Protein 8ORL (pdb70)

Structure (mmCIF, N/CA/C/O backbone):
data_8ORL
#
_entry.id   8ORL
#
_cell.length_a   70.348
_cell.length_b   89.862
_cell.length_c   98.309
_cell.angle_alpha   90.000
_cell.angle_beta   90.000
_cell.angle_gamma   90.000
#
_symmetry.space_group_name_H-M   'C 2 2 21'
#
loop_
_entity.id
_entity.type
_entity.pdbx_description
1 polymer Titin
2 non-polymer 'ZINC ION'
3 non-polymer 'CHLORIDE ION'
4 water water
#
loop_
_atom_site.group_PDB
_atom_site.id
_atom_site.type_symbol
_atom_site.label_atom_id
_atom_site.label_alt_id
_atom_site.label_comp_id
_atom_site.label_asym_id
_atom_site.label_entity_id
_atom_site.label_seq_id
_atom_site.pdbx_PDB_ins_code
_atom_site.Cartn_x
_atom_site.Cartn_y
_atom_site.Cartn_z
_atom_site.occupancy
_atom_site.B_iso_or_equiv
_atom_site.auth_seq_id
_atom_site.auth_comp_id
_atom_site.auth_asym_id
_atom_site.auth_atom_id
_atom_site.pdbx_PDB_model_num
ATOM 1 N N . SER A 1 3 ? 84.66146 122.84271 11.21567 1.000 43.35078 3 SER A N 1
ATOM 2 C CA . SER A 1 3 ? 83.76325 121.72297 10.95453 1.000 42.90599 3 SER A CA 1
ATOM 3 C C . SER A 1 3 ? 82.60550 122.11774 10.04125 1.000 39.33973 3 SER A C 1
ATOM 4 O O . SER A 1 3 ? 81.77144 122.95535 10.39894 1.000 41.80579 3 SER A O 1
ATOM 11 N N . GLY A 1 4 ? 82.54917 121.47726 8.87420 1.000 31.63897 4 GLY A N 1
ATOM 12 C CA . GLY A 1 4 ? 81.60692 121.82553 7.83983 1.000 26.21189 4 GLY A CA 1
ATOM 13 C C . GLY A 1 4 ? 80.99395 120.58666 7.22490 1.000 20.65342 4 GLY A C 1
ATOM 14 O O . GLY A 1 4 ? 80.97764 119.51349 7.83445 1.000 18.80320 4 GLY A O 1
ATOM 18 N N . PRO A 1 5 ? 80.47995 120.70000 6.00410 1.000 19.03224 5 PRO A N 1
ATOM 19 C CA . PRO A 1 5 ? 79.79957 119.56058 5.39157 1.000 17.62934 5 PRO A CA 1
ATOM 20 C C . PRO A 1 5 ? 80.78698 118.48217 4.98799 1.000 15.31330 5 PRO A C 1
ATOM 21 O O . PRO A 1 5 ? 82.00534 118.71777 4.94771 1.000 16.72125 5 PRO A O 1
ATOM 32 N N . PRO A 1 6 ? 80.29300 117.28932 4.65953 1.000 13.76047 6 PRO A N 1
ATOM 33 C CA . PRO A 1 6 ? 81.18872 116.19704 4.26251 1.000 13.27090 6 PRO A CA 1
ATOM 34 C C . PRO A 1 6 ? 81.81878 116.46148 2.90277 1.000 12.46295 6 PRO A C 1
ATOM 35 O O . PRO A 1 6 ? 81.40474 117.34343 2.14755 1.000 13.29981 6 PRO A O 1
ATOM 46 N N . GLY A 1 7 ? 82.84138 115.65510 2.59422 1.000 12.06023 7 GLY A N 1
ATOM 47 C CA . GLY A 1 7 ? 83.36978 115.57500 1.25571 1.000 11.81547 7 GLY A CA 1
ATOM 48 C C . GLY A 1 7 ? 82.53498 114.67186 0.37624 1.000 12.32870 7 GLY A C 1
ATOM 49 O O . GLY A 1 7 ? 81.48589 114.14363 0.77390 1.000 12.04969 7 GLY A O 1
ATOM 53 N N . PRO A 1 8 ? 82.99099 114.49204 -0.85761 1.000 14.08681 8 PRO A N 1
ATOM 54 C CA . PRO A 1 8 ? 82.24988 113.65003 -1.80618 1.000 15.41585 8 PRO A CA 1
ATOM 55 C C . PRO A 1 8 ? 82.34586 112.18365 -1.43644 1.000 14.57907 8 PRO A C 1
ATOM 56 O O . PRO A 1 8 ? 83.42019 111.69840 -1.04370 1.000 16.43695 8 PRO A O 1
ATOM 67 N N . PRO A 1 9 ? 81.25150 111.43808 -1.56869 1.000 15.14737 9 PRO A N 1
ATOM 68 C CA . PRO A 1 9 ? 81.35507 109.98010 -1.58847 1.000 15.03686 9 PRO A CA 1
ATOM 69 C C . PRO A 1 9 ? 82.06037 109.52382 -2.85335 1.000 13.50515 9 PRO A C 1
ATOM 70 O O . PRO A 1 9 ? 82.21214 110.26176 -3.83303 1.000 13.23931 9 PRO A O 1
ATOM 81 N N . GLU A 1 10 ? 82.46291 108.26129 -2.82365 1.000 13.09455 10 GLU A N 1
ATOM 82 C CA . GLU A 1 10 ? 83.12038 107.60932 -3.94219 1.000 12.60240 10 GLU A CA 1
ATOM 83 C C . GLU A 1 10 ? 82.10747 107.23339 -5.02606 1.000 11.67343 10 GLU A C 1
ATOM 84 O O . GLU A 1 10 ? 80.91095 107.49328 -4.91472 1.000 13.57084 10 GLU A O 1
ATOM 96 N N . LYS A 1 11 ? 82.60856 106.64405 -6.10565 1.000 11.66542 11 LYS A N 1
ATOM 97 C CA . LYS A 1 11 ? 81.76764 106.29024 -7.24857 1.000 11.22328 11 LYS A CA 1
ATOM 98 C C . LYS A 1 11 ? 80.79490 105.17839 -6.87104 1.000 10.56011 11 LYS A C 1
ATOM 99 O O . LYS A 1 11 ? 81.22657 104.12958 -6.38244 1.000 11.72590 11 LYS A O 1
ATOM 118 N N . PRO A 1 12 ? 79.49352 105.35391 -7.09070 1.000 10.46804 12 PRO A N 1
ATOM 119 C CA . PRO A 1 12 ? 78.54378 104.31012 -6.69146 1.000 12.17333 12 PRO A CA 1
ATOM 120 C C . PRO A 1 12 ? 78.59241 103.11890 -7.62996 1.000 11.86547 12 PRO A C 1
ATOM 121 O O . PRO A 1 12 ? 79.00986 103.21520 -8.78641 1.000 13.07870 12 PRO A O 1
ATOM 132 N N . GLU A 1 13 ? 78.11700 101.98680 -7.11197 1.000 10.89701 13 GLU A N 1
ATOM 133 C CA A GLU A 1 13 ? 77.89603 100.77806 -7.89051 0.740 11.17331 13 GLU A CA 1
ATOM 134 C CA B GLU A 1 13 ? 77.89942 100.78548 -7.90517 0.260 12.09444 13 GLU A CA 1
ATOM 135 C C . GLU A 1 13 ? 76.40466 100.57758 -8.10819 1.000 11.29969 13 GLU A C 1
ATOM 136 O O . GLU A 1 13 ? 75.59935 100.84600 -7.21213 1.000 13.19184 13 GLU A O 1
ATOM 159 N N . VAL A 1 14 ? 76.03758 100.09414 -9.29089 1.000 10.86271 14 VAL A N 1
ATOM 160 C CA . VAL A 1 14 ? 74.64714 99.83478 -9.63631 1.000 10.86278 14 VAL A CA 1
ATOM 161 C C . VAL A 1 14 ? 74.48885 98.34707 -9.89379 1.000 11.21275 14 VAL A C 1
ATOM 162 O O . VAL A 1 14 ? 75.32372 97.73425 -10.56964 1.000 14.11033 14 VAL A O 1
ATOM 175 N N . SER A 1 15 ? 73.42698 97.76806 -9.34018 1.000 9.42842 15 SER A N 1
ATOM 176 C CA . SER A 1 15 ? 73.23408 96.32994 -9.42373 1.000 10.84954 15 SER A CA 1
ATOM 177 C C . SER A 1 15 ? 71.74943 95.99717 -9.44608 1.000 11.01537 15 SER A C 1
ATOM 178 O O . SER A 1 15 ? 70.88804 96.85345 -9.25902 1.000 11.07059 15 SER A O 1
ATOM 186 N N . ASN A 1 16 ? 71.46296 94.72247 -9.69377 1.000 11.04163 16 ASN A N 1
ATOM 187 C CA . ASN A 1 16 ? 70.09867 94.19730 -9.63366 1.000 11.03380 16 ASN A CA 1
ATOM 188 C C . ASN A 1 16 ? 69.13930 94.97079 -10.53902 1.000 11.72861 16 ASN A C 1
ATOM 189 O O . ASN A 1 16 ? 67.99727 95.25218 -10.16868 1.000 13.41819 16 ASN A O 1
ATOM 200 N N . VAL A 1 17 ? 69.58109 95.26200 -11.75822 1.000 11.25233 17 VAL A N 1
ATOM 201 C CA . VAL A 1 17 ? 68.84200 96.15454 -12.64484 1.000 13.64730 17 VAL A CA 1
ATOM 202 C C . VAL A 1 17 ? 67.66139 95.40813 -13.24998 1.000 15.68435 17 VAL A C 1
ATOM 203 O O . VAL A 1 17 ? 67.81658 94.30154 -13.77726 1.000 17.78188 17 VAL A O 1
ATOM 216 N N . THR A 1 18 ? 66.47987 96.02074 -13.18001 1.000 16.20289 18 THR A N 1
ATOM 217 C CA . THR A 1 18 ? 65.28323 95.48857 -13.81832 1.000 18.65572 18 THR A CA 1
ATOM 218 C C . THR A 1 18 ? 64.81089 96.48317 -14.86708 1.000 20.00335 18 THR A C 1
ATOM 219 O O . THR A 1 18 ? 65.56527 97.38242 -15.24995 1.000 21.81656 18 THR A O 1
ATOM 230 N N . LYS A 1 19 ? 63.56263 96.36006 -15.32514 1.000 21.41923 19 LYS A N 1
ATOM 231 C CA . LYS A 1 19 ? 63.07113 97.31998 -16.30611 1.000 22.92732 19 LYS A CA 1
ATOM 232 C C . LYS A 1 19 ? 62.80898 98.69411 -15.69756 1.000 21.93773 19 LYS A C 1
ATOM 233 O O . LYS A 1 19 ? 62.79632 99.68237 -16.43340 1.000 21.94035 19 LYS A O 1
ATOM 252 N N . ASN A 1 20 ? 62.61584 98.78760 -14.37399 1.000 21.49557 20 ASN A N 1
ATOM 253 C CA . ASN A 1 20 ? 62.30811 100.08899 -13.79020 1.000 21.40872 20 ASN A CA 1
ATOM 254 C C . ASN A 1 20 ? 62.90621 100.30123 -12.40489 1.000 19.04529 20 ASN A C 1
ATOM 255 O O . ASN A 1 20 ? 62.53255 101.27968 -11.74127 1.000 19.50845 20 ASN A O 1
ATOM 266 N N . THR A 1 21 ? 63.81779 99.44608 -11.94642 1.000 16.77131 21 THR A N 1
ATOM 267 C CA . THR A 1 21 ? 64.41950 99.59709 -10.63453 1.000 14.77635 21 THR A CA 1
ATOM 268 C C . THR A 1 21 ? 65.88443 99.18814 -10.69577 1.000 11.98669 21 THR A C 1
ATOM 269 O O . THR A 1 21 ? 66.31727 98.45629 -11.58759 1.000 13.22083 21 THR A O 1
ATOM 280 N N . ALA A 1 22 ? 66.64182 99.64865 -9.71035 1.000 12.08916 22 ALA A N 1
ATOM 281 C CA . ALA A 1 22 ? 68.02640 99.23265 -9.58005 1.000 12.31550 22 ALA A CA 1
ATOM 282 C C . ALA A 1 22 ? 68.45076 99.48755 -8.14675 1.000 11.41816 22 ALA A C 1
ATOM 283 O O . ALA A 1 22 ? 67.89618 100.34900 -7.46809 1.000 14.46562 22 ALA A O 1
ATOM 290 N N . THR A 1 23 ? 69.46300 98.74740 -7.70936 1.000 10.32844 23 THR A N 1
ATOM 291 C CA . THR A 1 23 ? 70.12474 99.01748 -6.44458 1.000 9.72835 23 THR A CA 1
ATOM 292 C C . THR A 1 23 ? 71.33697 99.90090 -6.69814 1.000 8.67311 23 THR A C 1
ATOM 293 O O . THR A 1 23 ? 72.13782 99.62203 -7.59831 1.000 10.87312 23 THR A O 1
ATOM 304 N N . VAL A 1 24 ? 71.48793 100.94186 -5.88868 1.000 9.04926 24 VAL A N 1
ATOM 305 C CA . VAL A 1 24 ? 72.64905 101.82255 -5.92927 1.000 7.97829 24 VAL A CA 1
ATOM 306 C C . VAL A 1 24 ? 73.31830 101.71685 -4.56840 1.000 9.20985 24 VAL A C 1
ATOM 307 O O . VAL A 1 24 ? 72.64427 101.80107 -3.53448 1.000 10.00201 24 VAL A O 1
ATOM 320 N N . SER A 1 25 ? 74.63328 101.52482 -4.56916 1.000 8.89144 25 SER A N 1
ATOM 321 C CA A SER A 1 25 ? 75.40539 101.33583 -3.35105 0.362 9.43360 25 SER A CA 1
ATOM 322 C CA B SER A 1 25 ? 75.37721 101.38473 -3.32814 0.638 9.05727 25 SER A CA 1
ATOM 323 C C . SER A 1 25 ? 76.64942 102.21260 -3.39869 1.000 9.05463 25 SER A C 1
ATOM 324 O O . SER A 1 25 ? 77.17337 102.50673 -4.47495 1.000 10.99684 25 SER A O 1
ATOM 339 N N . TRP A 1 26 ? 77.14617 102.58966 -2.22295 1.000 8.59144 26 TRP A N 1
ATOM 340 C CA . TRP A 1 26 ? 78.30121 103.47896 -2.14335 1.000 9.28368 26 TRP A CA 1
ATOM 341 C C . TRP A 1 26 ? 79.00262 103.26886 -0.80313 1.000 11.72862 26 TRP A C 1
ATOM 342 O O . TRP A 1 26 ? 78.54944 102.50286 0.04842 1.000 11.27064 26 TRP A O 1
ATOM 363 N N . LYS A 1 27 ? 80.11619 103.97204 -0.62252 1.000 15.37364 27 LYS A N 1
ATOM 364 C CA . LYS A 1 27 ? 80.87769 103.95680 0.61736 1.000 15.70274 27 LYS A CA 1
ATOM 365 C C . LYS A 1 27 ? 80.72390 105.28339 1.35971 1.000 15.50806 27 LYS A C 1
ATOM 366 O O . LYS A 1 27 ? 80.32370 106.30205 0.79245 1.000 15.82117 27 LYS A O 1
ATOM 385 N N . ARG A 1 28 ? 81.00565 105.24893 2.65692 1.000 16.52380 28 ARG A N 1
ATOM 386 C CA . ARG A 1 28 ? 80.99768 106.47079 3.44460 1.000 15.10268 28 ARG A CA 1
ATOM 387 C C . ARG A 1 28 ? 82.09341 107.39875 2.92765 1.000 13.71057 28 ARG A C 1
ATOM 388 O O . ARG A 1 28 ? 83.20783 106.93753 2.64719 1.000 15.88689 28 ARG A O 1
ATOM 409 N N . PRO A 1 29 ? 81.83589 108.70575 2.81634 1.000 13.87093 29 PRO A N 1
ATOM 410 C CA . PRO A 1 29 ? 82.91091 109.61606 2.41073 1.000 12.72093 29 PRO A CA 1
ATOM 411 C C . PRO A 1 29 ? 84.07741 109.52981 3.37397 1.000 12.38664 29 PRO A C 1
ATOM 412 O O . PRO A 1 29 ? 83.90215 109.40974 4.58836 1.000 12.60500 29 PRO A O 1
ATOM 423 N N . VAL A 1 30 ? 85.27835 109.62821 2.82034 1.000 13.85256 30 VAL A N 1
ATOM 424 C CA . VAL A 1 30 ? 86.47201 109.61877 3.65257 1.000 15.50015 30 VAL A CA 1
ATOM 425 C C . VAL A 1 30 ? 86.48802 110.82453 4.58217 1.000 15.72913 30 VAL A C 1
ATOM 426 O O . VAL A 1 30 ? 86.92560 110.73313 5.73523 1.000 18.58457 30 VAL A O 1
ATOM 439 N N . ASP A 1 31 ? 86.00356 111.96380 4.10178 1.000 14.48162 31 ASP A N 1
ATOM 440 C CA . ASP A 1 31 ? 85.99725 113.21505 4.85109 1.000 14.96324 31 ASP A CA 1
ATOM 441 C C . ASP A 1 31 ? 84.55199 113.48108 5.25604 1.000 14.62360 31 ASP A C 1
ATOM 442 O O . ASP A 1 31 ? 83.69449 113.70769 4.39972 1.000 14.24997 31 ASP A O 1
ATOM 451 N N . ASP A 1 32 ? 84.27238 113.41060 6.55454 1.000 12.97884 32 ASP A N 1
ATOM 452 C CA . ASP A 1 32 ? 82.93767 113.71669 7.05103 1.000 13.57363 32 ASP A CA 1
ATOM 453 C C . ASP A 1 32 ? 82.79225 115.16796 7.48391 1.000 14.90270 32 ASP A C 1
ATOM 454 O O . ASP A 1 32 ? 81.73126 115.55092 7.98445 1.000 15.87641 32 ASP A O 1
ATOM 463 N N . GLY A 1 33 ? 83.82143 115.98448 7.28423 1.000 16.41865 33 GLY A N 1
ATOM 464 C CA . GLY A 1 33 ? 83.73379 117.37137 7.68717 1.000 18.67416 33 GLY A CA 1
ATOM 465 C C . GLY A 1 33 ? 83.80119 117.61252 9.17380 1.000 21.29550 33 GLY A C 1
ATOM 466 O O . GLY A 1 33 ? 83.64092 118.75543 9.60595 1.000 23.40098 33 GLY A O 1
ATOM 470 N N . GLY A 1 34 ? 84.02210 116.57393 9.97461 1.000 21.45872 34 GLY A N 1
ATOM 471 C CA . GLY A 1 34 ? 84.12109 116.72575 11.40741 1.000 22.23516 34 GLY A CA 1
ATOM 472 C C . GLY A 1 34 ? 82.89330 116.33530 12.19744 1.000 24.43533 34 GLY A C 1
ATOM 473 O O . GLY A 1 34 ? 82.90988 116.46498 13.42797 1.000 26.25132 34 GLY A O 1
ATOM 477 N N . SER A 1 35 ? 81.83173 115.86758 11.54550 1.000 23.34318 35 SER A N 1
ATOM 478 C CA A SER A 1 35 ? 80.59047 115.51303 12.22129 0.433 23.44052 35 SER A CA 1
ATOM 479 C CA B SER A 1 35 ? 80.65928 115.43321 12.28343 0.567 23.00098 35 SER A CA 1
ATOM 480 C C . SER A 1 35 ? 79.97526 114.29493 11.54460 1.000 21.95619 35 SER A C 1
ATOM 481 O O . SER A 1 35 ? 80.20616 114.05217 10.35506 1.000 22.36930 35 SER A O 1
ATOM 496 N N . GLU A 1 36 ? 79.15054 113.57100 12.30602 1.000 20.19807 36 GLU A N 1
ATOM 497 C CA . GLU A 1 36 ? 78.53570 112.33968 11.83994 1.000 19.25585 36 GLU A CA 1
ATOM 498 C C . GLU A 1 36 ? 77.71279 112.57069 10.58187 1.000 14.65803 36 GLU A C 1
ATOM 499 O O . GLU A 1 36 ? 77.01057 113.57664 10.45511 1.000 15.35794 36 GLU A O 1
ATOM 511 N N . ILE A 1 37 ? 77.78185 111.61654 9.65837 1.000 12.73933 37 ILE A N 1
ATOM 512 C CA . ILE A 1 37 ? 76.97062 111.67083 8.45115 1.000 12.64455 37 ILE A CA 1
ATOM 513 C C . ILE A 1 37 ? 75.56192 111.26434 8.83690 1.000 12.62089 37 ILE A C 1
ATOM 514 O O . ILE A 1 37 ? 75.36084 110.21873 9.46360 1.000 15.43415 37 ILE A O 1
ATOM 530 N N . THR A 1 38 ? 74.58340 112.08346 8.47082 1.000 11.78919 38 THR A N 1
ATOM 531 C CA . THR A 1 38 ? 73.19741 111.80969 8.80569 1.000 12.71035 38 THR A CA 1
ATOM 532 C C . THR A 1 38 ? 72.37301 111.33240 7.62420 1.000 13.07086 38 THR A C 1
ATOM 533 O O . THR A 1 38 ? 71.30347 110.74824 7.83644 1.000 15.91054 38 THR A O 1
ATOM 544 N N . GLY A 1 39 ? 72.82876 111.55485 6.39815 1.000 10.55488 39 GLY A N 1
ATOM 545 C CA . GLY A 1 39 ? 72.03302 111.11320 5.26768 1.000 10.73107 39 GLY A CA 1
ATOM 546 C C . GLY A 1 39 ? 72.77428 111.25091 3.95997 1.000 9.78891 39 GLY A C 1
ATOM 547 O O . GLY A 1 39 ? 73.82614 111.89008 3.87479 1.000 10.34945 39 GLY A O 1
ATOM 551 N N . TYR A 1 40 ? 72.18490 110.63890 2.93264 1.000 9.34150 40 TYR A N 1
ATOM 552 C CA . TYR A 1 40 ? 72.71623 110.64367 1.57846 1.000 9.48617 40 TYR A CA 1
ATOM 553 C C . TYR A 1 40 ? 71.62242 110.98245 0.58027 1.000 9.29676 40 TYR A C 1
ATOM 554 O O . TYR A 1 40 ? 70.52378 110.41234 0.63573 1.000 9.29406 40 TYR A O 1
ATOM 572 N N . HIS A 1 41 ? 71.92702 111.92654 -0.31410 1.000 9.95466 41 HIS A N 1
ATOM 573 C CA . HIS A 1 41 ? 71.10976 112.20999 -1.48402 1.000 9.71526 41 HIS A CA 1
ATOM 574 C C . HIS A 1 41 ? 71.61019 111.34711 -2.63322 1.000 10.26806 41 HIS A C 1
ATOM 575 O O . HIS A 1 41 ? 72.81882 111.22125 -2.83869 1.000 13.73394 41 HIS A O 1
ATOM 589 N N . VAL A 1 42 ? 70.69515 110.74378 -3.36787 1.000 11.49166 42 VAL A N 1
ATOM 590 C CA . VAL A 1 42 ? 71.03795 109.99880 -4.56868 1.000 11.18905 42 VAL A CA 1
ATOM 591 C C . VAL A 1 42 ? 70.36592 110.70327 -5.73266 1.000 11.16012 42 VAL A C 1
ATOM 592 O O . VAL A 1 42 ? 69.16199 110.97037 -5.68657 1.000 11.88909 42 VAL A O 1
ATOM 605 N N . GLU A 1 43 ? 71.14897 111.03124 -6.75658 1.000 11.00488 43 GLU A N 1
ATOM 606 C CA . GLU A 1 43 ? 70.64169 111.65594 -7.96429 1.000 12.62868 43 GLU A CA 1
ATOM 607 C C . GLU A 1 43 ? 70.89951 110.75802 -9.16445 1.000 10.57335 43 GLU A C 1
ATOM 608 O O . GLU A 1 43 ? 71.76234 109.87184 -9.14026 1.000 11.21006 43 GLU A O 1
ATOM 620 N N . ARG A 1 44 ? 70.12197 110.99470 -10.21634 1.000 11.31275 44 ARG A N 1
ATOM 621 C CA . ARG A 1 44 ? 70.21653 110.24206 -11.45263 1.000 12.72089 44 ARG A CA 1
ATOM 622 C C . ARG A 1 44 ? 70.25709 111.20853 -12.62600 1.000 14.72111 44 ARG A C 1
ATOM 623 O O . ARG A 1 44 ? 69.73359 112.32446 -12.55488 1.000 16.80542 44 ARG A O 1
ATOM 644 N N . ARG A 1 45 ? 70.86853 110.76009 -13.71521 1.000 16.02905 45 ARG A N 1
ATOM 645 C CA . ARG A 1 45 ? 70.91587 111.52757 -14.95099 1.000 15.97130 45 ARG A CA 1
ATOM 646 C C . ARG A 1 45 ? 70.78761 110.53913 -16.09603 1.000 18.52413 45 ARG A C 1
ATOM 647 O O . ARG A 1 45 ? 71.53416 109.56080 -16.15858 1.000 18.91366 45 ARG A O 1
ATOM 668 N N . GLU A 1 46 ? 69.83162 110.77211 -16.98352 1.000 20.54811 46 GLU A N 1
ATOM 669 C CA . GLU A 1 46 ? 69.73826 109.93914 -18.16902 1.000 24.03536 46 GLU A CA 1
ATOM 670 C C . GLU A 1 46 ? 70.94733 110.19948 -19.07504 1.000 25.49347 46 GLU A C 1
ATOM 671 O O . GLU A 1 46 ? 71.41034 111.33761 -19.20565 1.000 26.44613 46 GLU A O 1
ATOM 683 N N . LYS A 1 47 ? 71.44050 109.12846 -19.70629 1.000 28.01742 47 LYS A N 1
ATOM 684 C CA . LYS A 1 47 ? 72.62789 109.18441 -20.55690 1.000 31.52836 47 LYS A CA 1
ATOM 685 C C . LYS A 1 47 ? 72.53320 110.30177 -21.58523 1.000 33.78380 47 LYS A C 1
ATOM 686 O O . LYS A 1 47 ? 71.56499 110.38286 -22.34647 1.000 35.43138 47 LYS A O 1
ATOM 705 N N . LYS A 1 48 ? 73.56919 111.14719 -21.60444 1.000 32.94428 48 LYS A N 1
ATOM 706 C CA . LYS A 1 48 ? 73.76958 112.27512 -22.51373 1.000 31.86523 48 LYS A CA 1
ATOM 707 C C . LYS A 1 48 ? 72.78283 113.41626 -22.30164 1.000 32.35210 48 LYS A C 1
ATOM 708 O O . LYS A 1 48 ? 72.79416 114.38519 -23.07285 1.000 31.68892 48 LYS A O 1
ATOM 721 N N . SER A 1 49 ? 71.94022 113.33524 -21.27676 1.000 32.83370 49 SER A N 1
ATOM 722 C CA . SER A 1 49 ? 71.21399 114.48971 -20.77575 1.000 32.04425 49 SER A CA 1
ATOM 723 C C . SER A 1 49 ? 72.09205 115.26209 -19.79340 1.000 29.78076 49 SER A C 1
ATOM 724 O O . SER A 1 49 ? 73.06003 114.72906 -19.25363 1.000 29.09914 49 SER A O 1
ATOM 732 N N . LEU A 1 50 ? 71.73102 116.51989 -19.53146 1.000 28.71484 50 LEU A N 1
ATOM 733 C CA . LEU A 1 50 ? 72.60290 117.39622 -18.74635 1.000 27.94901 50 LEU A CA 1
ATOM 734 C C . LEU A 1 50 ? 72.22296 117.52941 -17.27612 1.000 28.54638 50 LEU A C 1
ATOM 735 O O . LEU A 1 50 ? 73.11271 117.73245 -16.44147 1.000 31.50717 50 LEU A O 1
ATOM 751 N N . ARG A 1 51 ? 70.94688 117.41785 -16.92233 1.000 26.15415 51 ARG A N 1
ATOM 752 C CA . ARG A 1 51 ? 70.50114 117.74575 -15.57526 1.000 27.96217 51 ARG A CA 1
ATOM 753 C C . ARG A 1 51 ? 70.48847 116.51191 -14.68361 1.000 26.47246 51 ARG A C 1
ATOM 754 O O . ARG A 1 51 ? 69.98108 115.45649 -15.07484 1.000 27.35937 51 ARG A O 1
ATOM 767 N N . TRP A 1 52 ? 71.02512 116.66535 -13.47616 1.000 24.01428 52 TRP A N 1
ATOM 768 C CA . TRP A 1 52 ? 70.90183 115.66626 -12.42344 1.000 21.70087 52 TRP A CA 1
ATOM 769 C C . TRP A 1 52 ? 69.60893 115.91403 -11.66011 1.000 22.22196 52 TRP A C 1
ATOM 770 O O . TRP A 1 52 ? 69.29390 117.06104 -11.32075 1.000 24.55371 52 TRP A O 1
ATOM 791 N N . VAL A 1 53 ? 68.86098 114.84530 -11.39696 1.000 20.24284 53 VAL A N 1
ATOM 792 C CA . VAL A 1 53 ? 67.59556 114.96422 -10.69130 1.000 20.32169 53 VAL A CA 1
ATOM 793 C C . VAL A 1 53 ? 67.54337 113.96921 -9.53788 1.000 17.10301 53 VAL A C 1
ATOM 794 O O . VAL A 1 53 ? 68.20394 112.92977 -9.54613 1.000 16.08180 53 VAL A O 1
ATOM 807 N N . ARG A 1 54 ? 66.71645 114.30077 -8.54934 1.000 17.48980 54 ARG A N 1
ATOM 808 C CA . ARG A 1 54 ? 66.52868 113.44496 -7.39323 1.000 17.55053 54 ARG A CA 1
ATOM 809 C C . ARG A 1 54 ? 66.09763 112.05534 -7.83476 1.000 15.70542 54 ARG A C 1
ATOM 810 O O . ARG A 1 54 ? 65.16474 111.91528 -8.62712 1.000 17.03970 54 ARG A O 1
ATOM 831 N N . ALA A 1 55 ? 66.73753 111.02577 -7.28305 1.000 13.05782 55 ALA A N 1
ATOM 832 C CA . ALA A 1 55 ? 66.39405 109.65547 -7.62316 1.000 13.33142 55 ALA A CA 1
ATOM 833 C C . ALA A 1 55 ? 65.63774 108.94581 -6.51387 1.000 13.50509 55 ALA A C 1
ATOM 834 O O . ALA A 1 55 ? 65.14373 107.83353 -6.73367 1.000 15.41843 55 ALA A O 1
ATOM 841 N N . ILE A 1 56 ? 65.58245 109.54889 -5.32783 1.000 11.27862 56 ILE A N 1
ATOM 842 C CA . ILE A 1 56 ? 64.86736 109.06273 -4.15689 1.000 11.56540 56 ILE A CA 1
ATOM 843 C C . ILE A 1 56 ? 64.12309 110.25385 -3.56831 1.000 12.04447 56 ILE A C 1
ATOM 844 O O . ILE A 1 56 ? 64.52631 111.40517 -3.74539 1.000 13.17608 56 ILE A O 1
ATOM 860 N N . LYS A 1 57 ? 63.01807 109.98166 -2.87390 1.000 12.17601 57 LYS A N 1
ATOM 861 C CA . LYS A 1 57 ? 62.16295 111.07663 -2.42367 1.000 12.44718 57 LYS A CA 1
ATOM 862 C C . LYS A 1 57 ? 62.78929 111.86668 -1.27873 1.000 12.58395 57 LYS A C 1
ATOM 863 O O . LYS A 1 57 ? 62.59677 113.08635 -1.18353 1.000 14.52622 57 LYS A O 1
ATOM 882 N N . THR A 1 58 ? 63.45591 111.18670 -0.35802 1.000 11.16277 58 THR A N 1
ATOM 883 C CA . THR A 1 58 ? 64.12150 111.79426 0.78433 1.000 10.86268 58 THR A CA 1
ATOM 884 C C . THR A 1 58 ? 65.42634 111.05773 1.02350 1.000 9.90212 58 THR A C 1
ATOM 885 O O . THR A 1 58 ? 65.60853 109.93395 0.54195 1.000 10.70738 58 THR A O 1
ATOM 896 N N . PRO A 1 59 ? 66.35074 111.65423 1.76951 1.000 9.84682 59 PRO A N 1
ATOM 897 C CA . PRO A 1 59 ? 67.65847 111.01075 1.94469 1.000 9.88101 59 PRO A CA 1
ATOM 898 C C . PRO A 1 59 ? 67.57707 109.71433 2.74127 1.000 10.43109 59 PRO A C 1
ATOM 899 O O . PRO A 1 59 ? 66.71766 109.52999 3.61089 1.000 11.94697 59 PRO A O 1
ATOM 910 N N . VAL A 1 60 ? 68.50966 108.81151 2.44174 1.000 9.43094 60 VAL A N 1
ATOM 911 C CA . VAL A 1 60 ? 68.65635 107.56546 3.18130 1.000 8.83624 60 VAL A CA 1
ATOM 912 C C . VAL A 1 60 ? 69.86781 107.67178 4.09923 1.000 9.19681 60 VAL A C 1
ATOM 913 O O . VAL A 1 60 ? 70.78220 108.46514 3.87605 1.000 10.59681 60 VAL A O 1
ATOM 926 N N . SER A 1 61 ? 69.87032 106.87053 5.16536 1.000 10.33369 61 SER A N 1
ATOM 927 C CA . SER A 1 61 ? 71.01609 106.81985 6.06629 1.000 11.78913 61 SER A CA 1
ATOM 928 C C . SER A 1 61 ? 71.93007 105.63327 5.80575 1.000 10.76543 61 SER A C 1
ATOM 929 O O . SER A 1 61 ? 73.12666 105.71680 6.08663 1.000 12.47069 61 SER A O 1
ATOM 937 N N . ASP A 1 62 ? 71.39841 104.54532 5.25659 1.000 10.89425 62 ASP A N 1
ATOM 938 C CA . ASP A 1 62 ? 72.19928 103.38968 4.88005 1.000 10.42592 62 ASP A CA 1
ATOM 939 C C . ASP A 1 62 ? 72.98687 103.72019 3.60939 1.000 11.35749 62 ASP A C 1
ATOM 940 O O . ASP A 1 62 ? 72.75059 104.73766 2.94628 1.000 13.13922 62 ASP A O 1
ATOM 949 N N . LEU A 1 63 ? 73.95508 102.85951 3.28973 1.000 10.51797 63 LEU A N 1
ATOM 950 C CA . LEU A 1 63 ? 74.87791 103.07501 2.17703 1.000 10.91279 63 LEU A CA 1
ATOM 951 C C . LEU A 1 63 ? 74.38913 102.39950 0.90723 1.000 10.88379 63 LEU A C 1
ATOM 952 O O . LEU A 1 63 ? 75.19784 102.05083 0.03821 1.000 11.16271 63 LEU A O 1
ATOM 968 N N . ARG A 1 64 ? 73.08831 102.18983 0.79523 1.000 11.52860 64 ARG A N 1
ATOM 969 C CA . ARG A 1 64 ? 72.53119 101.72221 -0.45677 1.000 13.02616 64 ARG A CA 1
ATOM 970 C C . ARG A 1 64 ? 71.03308 101.92231 -0.42686 1.000 12.55775 64 ARG A C 1
ATOM 971 O O . ARG A 1 64 ? 70.43326 102.15902 0.62638 1.000 15.23416 64 ARG A O 1
ATOM 992 N N . CYS A 1 65 ? 70.44088 101.83791 -1.61133 1.000 12.38926 65 CYS A N 1
ATOM 993 C CA . CYS A 1 65 ? 69.00733 102.00210 -1.72134 1.000 13.19983 65 CYS A CA 1
ATOM 994 C C . CYS A 1 65 ? 68.52736 101.35490 -3.00556 1.000 11.36294 65 CYS A C 1
ATOM 995 O O . CYS A 1 65 ? 69.29276 101.15741 -3.95448 1.000 11.97333 65 CYS A O 1
ATOM 1003 N N . LYS A 1 66 ? 67.24241 101.01589 -3.00714 1.000 13.22350 66 LYS A N 1
ATOM 1004 C CA . LYS A 1 66 ? 66.57326 100.54641 -4.20956 1.000 14.89228 66 LYS A CA 1
ATOM 1005 C C . LYS A 1 66 ? 65.89961 101.73893 -4.87094 1.000 16.22908 66 LYS A C 1
ATOM 1006 O O . LYS A 1 66 ? 64.91340 102.27142 -4.34487 1.000 18.82935 66 LYS A O 1
ATOM 1025 N N . VAL A 1 67 ? 66.42712 102.15947 -6.02601 1.000 13.23154 67 VAL A N 1
ATOM 1026 C CA A VAL A 1 67 ? 65.85500 103.26072 -6.78878 0.477 12.95243 67 VAL A CA 1
ATOM 1027 C CA B VAL A 1 67 ? 65.83849 103.26711 -6.76975 0.523 13.76305 67 VAL A CA 1
ATOM 1028 C C . VAL A 1 67 ? 64.71613 102.72239 -7.63757 1.000 13.20259 67 VAL A C 1
ATOM 1029 O O . VAL A 1 67 ? 64.83984 101.65995 -8.25350 1.000 14.67889 67 VAL A O 1
ATOM 1054 N N . THR A 1 68 ? 63.61110 103.45118 -7.67359 1.000 14.53683 68 THR A N 1
ATOM 1055 C CA . THR A 1 68 ? 62.44608 103.05194 -8.43680 1.000 15.94235 68 THR A CA 1
ATOM 1056 C C . THR A 1 68 ? 62.04638 104.20575 -9.34407 1.000 17.65039 68 THR A C 1
ATOM 1057 O O . THR A 1 68 ? 62.64590 105.28643 -9.31986 1.000 18.79518 68 THR A O 1
ATOM 1068 N N . GLY A 1 69 ? 61.00687 103.97590 -10.13676 1.000 19.06368 69 GLY A N 1
ATOM 1069 C CA . GLY A 1 69 ? 60.48811 105.02302 -10.98718 1.000 20.57437 69 GLY A CA 1
ATOM 1070 C C . GLY A 1 69 ? 61.34579 105.32793 -12.18516 1.000 22.01670 69 GLY A C 1
ATOM 1071 O O . GLY A 1 69 ? 61.25151 106.42613 -12.74091 1.000 25.24062 69 GLY A O 1
ATOM 1075 N N . LEU A 1 70 ? 62.18476 104.38304 -12.59855 1.000 21.31658 70 LEU A N 1
ATOM 1076 C CA . LEU A 1 70 ? 63.06224 104.55575 -13.74657 1.000 20.52708 70 LEU A CA 1
ATOM 1077 C C . LEU A 1 70 ? 62.32237 104.09623 -14.99469 1.000 22.47460 70 LEU A C 1
ATOM 1078 O O . LEU A 1 70 ? 61.52387 103.15684 -14.94733 1.000 22.90886 70 LEU A O 1
ATOM 1094 N N . GLN A 1 71 ? 62.57599 104.77251 -16.10847 1.000 23.75110 71 GLN A N 1
ATOM 1095 C CA . GLN A 1 71 ? 61.83520 104.50312 -17.33347 1.000 25.66971 71 GLN A CA 1
ATOM 1096 C C . GLN A 1 71 ? 62.43970 103.31475 -18.06970 1.000 26.04619 71 GLN A C 1
ATOM 1097 O O . GLN A 1 71 ? 63.63424 103.30037 -18.37721 1.000 26.59088 71 GLN A O 1
ATOM 1104 N N . GLU A 1 72 ? 61.61195 102.32019 -18.36607 1.000 28.28055 72 GLU A N 1
ATOM 1105 C CA . GLU A 1 72 ? 62.09881 101.18696 -19.13548 1.000 30.08346 72 GLU A CA 1
ATOM 1106 C C . GLU A 1 72 ? 62.64889 101.65930 -20.47608 1.000 30.04398 72 GLU A C 1
ATOM 1107 O O . GLU A 1 72 ? 62.04652 102.49426 -21.15897 1.000 31.58619 72 GLU A O 1
ATOM 1119 N N . GLY A 1 73 ? 63.79360 101.10412 -20.86213 1.000 29.70972 73 GLY A N 1
ATOM 1120 C CA . GLY A 1 73 ? 64.43959 101.46874 -22.09953 1.000 30.20181 73 GLY A CA 1
ATOM 1121 C C . GLY A 1 73 ? 65.40086 102.63384 -22.00732 1.000 29.49382 73 GLY A C 1
ATOM 1122 O O . GLY A 1 73 ? 66.15063 102.87143 -22.96346 1.000 30.19920 73 GLY A O 1
ATOM 1126 N N . SER A 1 74 ? 65.40541 103.36737 -20.90050 1.000 26.52782 74 SER A N 1
ATOM 1127 C CA . SER A 1 74 ? 66.31603 104.48722 -20.71780 1.000 26.02501 74 SER A CA 1
ATOM 1128 C C . SER A 1 74 ? 67.62094 104.02177 -20.07532 1.000 23.15368 74 SER A C 1
ATOM 1129 O O . SER A 1 74 ? 67.70416 102.94491 -19.48510 1.000 23.85633 74 SER A O 1
ATOM 1137 N N . THR A 1 75 ? 68.65134 104.84955 -20.21847 1.000 19.93234 75 THR A N 1
ATOM 1138 C CA . THR A 1 75 ? 69.98061 104.59274 -19.68026 1.000 21.06659 75 THR A CA 1
ATOM 1139 C C . THR A 1 75 ? 70.28350 105.67599 -18.66566 1.000 20.46114 75 THR A C 1
ATOM 1140 O O . THR A 1 75 ? 70.07672 106.86277 -18.94235 1.000 20.83229 75 THR A O 1
ATOM 1151 N N . TYR A 1 76 ? 70.74862 105.26601 -17.48579 1.000 17.47144 76 TYR A N 1
ATOM 1152 C CA . TYR A 1 76 ? 70.95922 106.19820 -16.39848 1.000 15.96608 76 TYR A CA 1
ATOM 1153 C C . TYR A 1 76 ? 72.32726 106.01648 -15.75656 1.000 16.41330 76 TYR A C 1
ATOM 1154 O O . TYR A 1 76 ? 72.88663 104.91564 -15.72463 1.000 17.46609 76 TYR A O 1
ATOM 1172 N N . GLU A 1 77 ? 72.81970 107.10585 -15.18158 1.000 14.34739 77 GLU A N 1
ATOM 1173 C CA . GLU A 1 77 ? 73.92941 107.09296 -14.23886 1.000 13.99994 77 GLU A CA 1
ATOM 1174 C C . GLU A 1 77 ? 73.46677 107.74367 -12.94061 1.000 11.56815 77 GLU A C 1
ATOM 1175 O O . GLU A 1 77 ? 72.48491 108.49473 -12.91182 1.000 12.93394 77 GLU A O 1
ATOM 1187 N N . PHE A 1 78 ? 74.17071 107.43637 -11.85337 1.000 10.46269 78 PHE A N 1
ATOM 1188 C CA . PHE A 1 78 ? 73.76592 107.87227 -10.52633 1.000 10.33629 78 PHE A CA 1
ATOM 1189 C C . PHE A 1 78 ? 74.95665 108.45675 -9.78370 1.000 10.07580 78 PHE A C 1
ATOM 1190 O O . PHE A 1 78 ? 76.10319 108.07759 -10.02254 1.000 10.93897 78 PHE A O 1
ATOM 1207 N N . ARG A 1 79 ? 74.67696 109.38150 -8.86613 1.000 9.71782 79 ARG A N 1
ATOM 1208 C CA . ARG A 1 79 ? 75.71679 109.93415 -8.00947 1.000 9.57574 79 ARG A CA 1
ATOM 1209 C C . ARG A 1 79 ? 75.13573 110.20086 -6.62901 1.000 9.34682 79 ARG A C 1
ATOM 1210 O O . ARG A 1 79 ? 73.92378 110.34367 -6.45735 1.000 10.69419 79 ARG A O 1
ATOM 1231 N N . VAL A 1 80 ? 76.01908 110.27794 -5.64293 1.000 9.89409 80 VAL A N 1
ATOM 1232 C CA . VAL A 1 80 ? 75.62991 110.39684 -4.24281 1.000 9.24154 80 VAL A CA 1
ATOM 1233 C C . VAL A 1 80 ? 76.28937 111.62325 -3.62429 1.000 10.11518 80 VAL A C 1
ATOM 1234 O O . VAL A 1 80 ? 77.43952 111.94872 -3.93238 1.000 10.62316 80 VAL A O 1
ATOM 1247 N N . SER A 1 81 ? 75.54863 112.29157 -2.74122 1.000 9.16254 81 SER A N 1
ATOM 1248 C CA . SER A 1 81 ? 76.04641 113.38385 -1.92110 1.000 9.26263 81 SER A CA 1
ATOM 1249 C C . SER A 1 81 ? 75.72409 113.05726 -0.47311 1.000 10.44947 81 SER A C 1
ATOM 1250 O O . SER A 1 81 ? 74.68463 112.45463 -0.18617 1.000 11.21533 81 SER A O 1
ATOM 1258 N N . ALA A 1 82 ? 76.61603 113.43595 0.43140 1.000 9.98360 82 ALA A N 1
ATOM 1259 C CA . ALA A 1 82 ? 76.45442 113.15432 1.84826 1.000 8.42312 82 ALA A CA 1
ATOM 1260 C C . ALA A 1 82 ? 76.13084 114.42941 2.60908 1.000 9.40206 82 ALA A C 1
ATOM 1261 O O . ALA A 1 82 ? 76.57595 115.51896 2.24383 1.000 12.50488 82 ALA A O 1
ATOM 1268 N N . GLU A 1 83 ? 75.35856 114.29870 3.67899 1.000 9.38629 83 GLU A N 1
ATOM 1269 C CA . GLU A 1 83 ? 75.09672 115.45045 4.52402 1.000 11.30229 83 GLU A CA 1
ATOM 1270 C C . GLU A 1 83 ? 75.35600 115.12109 5.98238 1.000 11.11020 83 GLU A C 1
ATOM 1271 O O . GLU A 1 83 ? 75.29696 113.96429 6.40748 1.000 11.48379 83 GLU A O 1
ATOM 1283 N N . ASN A 1 84 ? 75.68787 116.16809 6.72843 1.000 12.66291 84 ASN A N 1
ATOM 1284 C CA . ASN A 1 84 ? 75.80466 116.10029 8.17752 1.000 14.03154 84 ASN A CA 1
ATOM 1285 C C . ASN A 1 84 ? 75.07769 117.30651 8.75726 1.000 15.53689 84 ASN A C 1
ATOM 1286 O O . ASN A 1 84 ? 74.31391 117.97189 8.04932 1.000 14.78688 84 ASN A O 1
ATOM 1297 N N . ARG A 1 85 ? 75.30369 117.59559 10.03803 1.000 16.31335 85 ARG A N 1
ATOM 1298 C CA . ARG A 1 85 ? 74.57798 118.68569 10.68298 1.000 16.99510 85 ARG A CA 1
ATOM 1299 C C . ARG A 1 85 ? 74.84513 120.03153 10.01994 1.000 17.20827 85 ARG A C 1
ATOM 1300 O O . ARG A 1 85 ? 73.98896 120.92355 10.06676 1.000 19.08466 85 ARG A O 1
ATOM 1307 N N . ALA A 1 86 ? 76.01392 120.20203 9.40559 1.000 17.76355 86 ALA A N 1
ATOM 1308 C CA . ALA A 1 86 ? 76.36058 121.45484 8.74988 1.000 18.97423 86 ALA A CA 1
ATOM 1309 C C . ALA A 1 86 ? 75.76503 121.57928 7.35327 1.000 20.02433 86 ALA A C 1
ATOM 1310 O O . ALA A 1 86 ? 75.82063 122.66886 6.76924 1.000 21.30336 86 ALA A O 1
ATOM 1317 N N . GLY A 1 87 ? 75.20231 120.50031 6.80934 1.000 19.82424 87 GLY A N 1
ATOM 1318 C CA . GLY A 1 87 ? 74.61313 120.52808 5.48687 1.000 17.99246 87 GLY A CA 1
ATOM 1319 C C . GLY A 1 87 ? 75.19628 119.53397 4.50091 1.000 14.92644 87 GLY A C 1
ATOM 1320 O O . GLY A 1 87 ? 75.91570 118.60224 4.88018 1.000 13.17091 87 GLY A O 1
ATOM 1324 N N . ILE A 1 88 ? 74.90156 119.74126 3.22268 1.000 15.47900 88 ILE A N 1
ATOM 1325 C CA . ILE A 1 88 ? 75.25015 118.79653 2.16711 1.000 14.91057 88 ILE A CA 1
ATOM 1326 C C . ILE A 1 88 ? 76.62471 119.12044 1.60428 1.000 13.96576 88 ILE A C 1
ATOM 1327 O O . ILE A 1 88 ? 76.99450 120.28946 1.44583 1.000 16.19482 88 ILE A O 1
ATOM 1343 N N . GLY A 1 89 ? 77.37578 118.07276 1.27999 1.000 12.07608 89 GLY A N 1
ATOM 1344 C CA . GLY A 1 89 ? 78.65836 118.20558 0.63822 1.000 12.50236 89 GLY A CA 1
ATOM 1345 C C . GLY A 1 89 ? 78.52340 118.10045 -0.86514 1.000 12.72611 89 GLY A C 1
ATOM 1346 O O . GLY A 1 89 ? 77.41830 117.98195 -1.40297 1.000 13.28928 89 GLY A O 1
ATOM 1350 N N . PRO A 1 90 ? 79.65272 118.17153 -1.57382 1.000 12.87359 90 PRO A N 1
ATOM 1351 C CA . PRO A 1 90 ? 79.60536 118.08464 -3.03249 1.000 13.67892 90 PRO A CA 1
ATOM 1352 C C . PRO A 1 90 ? 79.23926 116.68259 -3.47942 1.000 13.54988 90 PRO A C 1
ATOM 1353 O O . PRO A 1 90 ? 79.50210 115.70047 -2.76503 1.000 12.63663 90 PRO A O 1
ATOM 1364 N N . PRO A 1 91 ? 78.62667 116.54189 -4.64892 1.000 14.70008 91 PRO A N 1
ATOM 1365 C CA . PRO A 1 91 ? 78.32126 115.20041 -5.14142 1.000 15.00531 91 PRO A CA 1
ATOM 1366 C C . PRO A 1 91 ? 79.58546 114.47601 -5.55276 1.000 14.47892 91 PRO A C 1
ATOM 1367 O O . PRO A 1 91 ? 80.56837 115.07826 -5.99156 1.000 15.37110 91 PRO A O 1
ATOM 1378 N N . GLY A 1 92 ? 79.54166 113.15989 -5.42909 1.000 13.28929 92 GLY A N 1
ATOM 1379 C CA . GLY A 1 92 ? 80.60038 112.33635 -5.95583 1.000 12.03918 92 GLY A CA 1
ATOM 1380 C C . GLY A 1 92 ? 80.46320 112.14313 -7.45087 1.000 11.20492 92 GLY A C 1
ATOM 1381 O O . GLY A 1 92 ? 79.55080 112.64997 -8.10363 1.000 11.70751 92 GLY A O 1
ATOM 1385 N N . GLU A 1 93 ? 81.38751 111.36668 -8.00003 1.000 11.89703 93 GLU A N 1
ATOM 1386 C CA . GLU A 1 93 ? 81.34522 111.11776 -9.42995 1.000 12.22340 93 GLU A CA 1
ATOM 1387 C C . GLU A 1 93 ? 80.22668 110.13903 -9.78878 1.000 10.60757 93 GLU A C 1
ATOM 1388 O O . GLU A 1 93 ? 79.70166 109.38425 -8.95881 1.000 11.73643 93 GLU A O 1
ATOM 1400 N N . ALA A 1 94 ? 79.87104 110.17669 -11.06553 1.000 11.94434 94 ALA A N 1
ATOM 1401 C CA . ALA A 1 94 ? 78.82402 109.33302 -11.60058 1.000 11.82340 94 ALA A CA 1
ATOM 1402 C C . ALA A 1 94 ? 79.24679 107.87659 -11.62595 1.000 12.04700 94 ALA A C 1
ATOM 1403 O O . ALA A 1 94 ? 80.40081 107.54122 -11.91400 1.000 12.26547 94 ALA A O 1
ATOM 1410 N N . SER A 1 95 ? 78.27939 107.01511 -11.35378 1.000 10.70219 95 SER A N 1
ATOM 1411 C CA . SER A 1 95 ? 78.42154 105.60532 -11.61430 1.000 10.83388 95 SER A CA 1
ATOM 1412 C C . SER A 1 95 ? 78.57536 105.34541 -13.10759 1.000 12.45766 95 SER A C 1
ATOM 1413 O O . SER A 1 95 ? 78.34000 106.20918 -13.95730 1.000 13.73929 95 SER A O 1
ATOM 1421 N N . ASP A 1 96 ? 78.95233 104.11377 -13.41812 1.000 13.53144 96 ASP A N 1
ATOM 1422 C CA . ASP A 1 96 ? 78.78136 103.62860 -14.77148 1.000 15.02648 96 ASP A CA 1
ATOM 1423 C C . ASP A 1 96 ? 77.29913 103.66947 -15.12345 1.000 16.35023 96 ASP A C 1
ATOM 1424 O O . ASP A 1 96 ? 76.42395 103.61026 -14.25171 1.000 16.53704 96 ASP A O 1
ATOM 1433 N N . SER A 1 97 ? 77.01478 103.77730 -16.41108 1.000 18.33994 97 SER A N 1
ATOM 1434 C CA . SER A 1 97 ? 75.63580 103.84254 -16.85973 1.000 20.74554 97 SER A CA 1
ATOM 1435 C C . SER A 1 97 ? 75.05558 102.43953 -16.97097 1.000 21.74035 97 SER A C 1
ATOM 1436 O O . SER A 1 97 ? 75.76933 101.47265 -17.25559 1.000 23.06934 97 SER A O 1
ATOM 1444 N N . VAL A 1 98 ? 73.74691 102.33296 -16.73947 1.000 21.50877 98 VAL A N 1
ATOM 1445 C CA . VAL A 1 98 ? 73.02586 101.07619 -16.91107 1.000 22.77199 98 VAL A CA 1
ATOM 1446 C C . VAL A 1 98 ? 71.79472 101.30759 -17.77931 1.000 22.16151 98 VAL A C 1
ATOM 1447 O O . VAL A 1 98 ? 71.14422 102.35582 -17.69404 1.000 20.79813 98 VAL A O 1
ATOM 1460 N N . LEU A 1 99 ? 71.48080 100.32317 -18.61575 1.000 24.65111 99 LEU A N 1
ATOM 1461 C CA . LEU A 1 99 ? 70.26573 100.32643 -19.41544 1.000 25.28548 99 LEU A CA 1
ATOM 1462 C C . LEU A 1 99 ? 69.17181 99.59657 -18.64831 1.000 23.83273 99 LEU A C 1
ATOM 1463 O O . LEU A 1 99 ? 69.38342 98.47583 -18.17606 1.000 24.50114 99 LEU A O 1
ATOM 1479 N N . MET A 1 100 ? 68.00571 100.22662 -18.53337 1.000 23.24845 100 MET A N 1
ATOM 1480 C CA . MET A 1 100 ? 66.86269 99.62532 -17.85245 1.000 24.49596 100 MET A CA 1
ATOM 1481 C C . MET A 1 100 ? 66.16440 98.63198 -18.76598 1.000 28.06741 100 MET A C 1
ATOM 1482 O O . MET A 1 100 ? 65.54090 99.01029 -19.76215 1.000 31.17028 100 MET A O 1
ATOM 1496 N N . LYS A 1 101 ? 66.23865 97.35953 -18.40385 1.000 28.88337 101 LYS A N 1
ATOM 1497 C CA . LYS A 1 101 ? 65.57964 9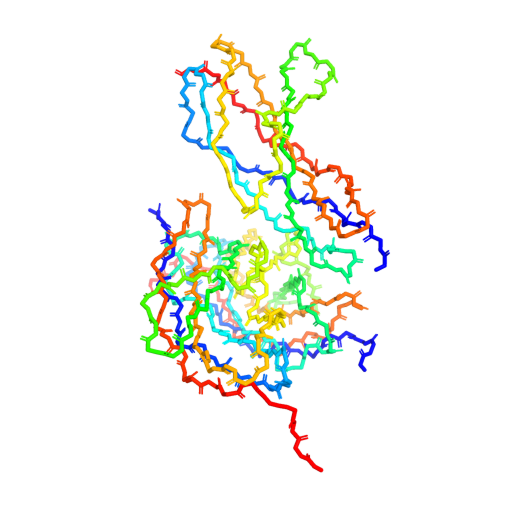6.30917 -19.15787 1.000 31.96534 101 LYS A CA 1
ATOM 1498 C C . LYS A 1 101 ? 65.41355 95.12980 -18.21709 1.000 36.34993 101 LYS A C 1
ATOM 1499 O O . LYS A 1 101 ? 66.27610 94.88451 -17.36956 1.000 34.94460 101 LYS A O 1
ATOM 1509 N N . ASP A 1 102 ? 64.28729 94.43485 -18.33761 1.000 41.47948 102 ASP A N 1
ATOM 1510 C CA . ASP A 1 102 ? 64.11108 93.20302 -17.58415 1.000 45.47733 102 ASP A CA 1
ATOM 1511 C C . ASP A 1 102 ? 65.12919 92.19213 -18.09898 1.000 51.12014 102 ASP A C 1
ATOM 1512 O O . ASP A 1 102 ? 65.31190 92.03850 -19.31166 1.000 50.54115 102 ASP A O 1
ATOM 1521 N N . ALA A 1 103 ? 65.82614 91.53916 -17.17677 1.000 56.98924 103 ALA A N 1
ATOM 1522 C CA . ALA A 1 103 ? 66.82098 90.55308 -17.56226 1.000 61.98983 103 ALA A CA 1
ATOM 1523 C C . ALA A 1 103 ? 66.14892 89.39513 -18.28921 1.000 65.64027 103 ALA A C 1
ATOM 1524 O O . ALA A 1 103 ? 64.99120 89.05516 -18.03113 1.000 65.93770 103 ALA A O 1
ATOM 1531 N N . ALA A 1 104 ? 66.88141 88.80185 -19.22420 1.000 67.76685 104 ALA A N 1
ATOM 1532 C CA . ALA A 1 104 ? 66.38780 87.64448 -19.95927 1.000 69.00119 104 ALA A CA 1
ATOM 1533 C C . ALA A 1 104 ? 66.46038 86.41062 -19.06307 1.000 68.23529 104 ALA A C 1
ATOM 1534 O O . ALA A 1 104 ? 66.91910 86.48858 -17.92264 1.000 69.27754 104 ALA A O 1
ATOM 1541 N N . TYR A 1 105 ? 66.00124 85.27610 -19.58110 1.000 64.92172 105 TYR A N 1
ATOM 1542 C CA . TYR A 1 105 ? 66.05835 84.01730 -18.84569 1.000 59.79479 105 TYR A CA 1
ATOM 1559 N N . SER B 1 2 ? 66.14418 85.58182 4.58108 1.000 51.85181 2 SER B N 1
ATOM 1560 C CA . SER B 1 2 ? 65.78674 86.85418 3.98302 1.000 51.69388 2 SER B CA 1
ATOM 1561 C C . SER B 1 2 ? 64.81243 87.66407 4.81727 1.000 50.94116 2 SER B C 1
ATOM 1562 O O . SER B 1 2 ? 64.42066 88.76673 4.44096 1.000 52.29656 2 SER B O 1
ATOM 1564 N N . SER B 1 3 ? 64.39834 87.09844 5.95112 1.000 48.06186 3 SER B N 1
ATOM 1565 C CA . SER B 1 3 ? 63.54789 87.79180 6.91271 1.000 44.21931 3 SER B CA 1
ATOM 1566 C C . SER B 1 3 ? 64.27481 87.98303 8.23426 1.000 38.28962 3 SER B C 1
ATOM 1567 O O . SER B 1 3 ? 63.63163 88.11974 9.28460 1.000 38.62653 3 SER B O 1
ATOM 1571 N N . GLY B 1 4 ? 65.60440 88.00400 8.19167 1.000 30.68877 4 GLY B N 1
ATOM 1572 C CA . GLY B 1 4 ? 66.40967 87.90567 9.37529 1.000 23.25107 4 GLY B CA 1
ATOM 1573 C C . GLY B 1 4 ? 67.42152 89.01437 9.55612 1.000 16.75297 4 GLY B C 1
ATOM 1574 O O . GLY B 1 4 ? 67.61682 89.89436 8.71289 1.000 15.81859 4 GLY B O 1
ATOM 1578 N N . PRO B 1 5 ? 68.10399 88.96456 10.68416 1.000 13.89739 5 PRO B N 1
ATOM 1579 C CA . PRO B 1 5 ? 69.05049 90.00568 11.01809 1.000 12.42875 5 PRO B CA 1
ATOM 1580 C C . PRO B 1 5 ? 70.26191 89.95499 10.10899 1.000 11.04966 5 PRO B C 1
ATOM 1581 O O . PRO B 1 5 ? 70.53767 88.93590 9.45719 1.000 12.46020 5 PRO B O 1
ATOM 1592 N N . PRO B 1 6 ? 71.04508 91.02117 10.08917 1.000 9.76263 6 PRO B N 1
ATOM 1593 C CA . PRO B 1 6 ? 72.23282 91.05644 9.23545 1.000 9.46261 6 PRO B CA 1
ATOM 1594 C C . PRO B 1 6 ? 73.35641 90.17668 9.75582 1.000 9.69154 6 PRO B C 1
ATOM 1595 O O . PRO B 1 6 ? 73.31979 89.64346 10.86575 1.000 10.51525 6 PRO B O 1
ATOM 1606 N N . GLY B 1 7 ? 74.38287 90.04931 8.89971 1.000 9.91521 7 GLY B N 1
ATOM 1607 C CA . GLY B 1 7 ? 75.65345 89.47927 9.28218 1.000 10.37841 7 GLY B CA 1
ATOM 1608 C C . GLY B 1 7 ? 76.50596 90.46990 10.04456 1.000 10.19429 7 GLY B C 1
ATOM 1609 O O . GLY B 1 7 ? 76.11702 91.61362 10.29992 1.000 10.24421 7 GLY B O 1
ATOM 1613 N N . PRO B 1 8 ? 77.70462 90.02825 10.41783 1.000 12.09700 8 PRO B N 1
ATOM 1614 C CA . PRO B 1 8 ? 78.61515 90.88600 11.19261 1.000 12.46027 8 PRO B CA 1
ATOM 1615 C C . PRO B 1 8 ? 79.31099 91.89720 10.30046 1.000 11.41282 8 PRO B C 1
ATOM 1616 O O . PRO B 1 8 ? 79.64745 91.58938 9.14838 1.000 12.43653 8 PRO B O 1
ATOM 1627 N N . PRO B 1 9 ? 79.56484 93.10448 10.80137 1.000 11.23125 9 PRO B N 1
ATOM 1628 C CA . PRO B 1 9 ? 80.57537 93.95959 10.17078 1.000 12.47610 9 PRO B CA 1
ATOM 1629 C C . PRO B 1 9 ? 81.96043 93.34819 10.33467 1.000 13.88156 9 PRO B C 1
ATOM 1630 O O . PRO B 1 9 ? 82.18927 92.46758 11.16668 1.000 15.09472 9 PRO B O 1
ATOM 1641 N N . GLU B 1 10 ? 82.89483 93.83998 9.52752 1.000 15.98433 10 GLU B N 1
ATOM 1642 C CA . GLU B 1 10 ? 84.28962 93.46073 9.67986 1.000 16.84505 10 GLU B CA 1
ATOM 1643 C C . GLU B 1 10 ? 84.88794 94.08972 10.94008 1.000 15.91592 10 GLU B C 1
ATOM 1644 O O . GLU B 1 10 ? 84.26863 94.90210 11.63458 1.000 15.72907 10 GLU B O 1
ATOM 1651 N N . LYS B 1 11 ? 86.11534 93.69039 11.22606 1.000 15.29740 11 LYS B N 1
ATOM 1652 C CA . LYS B 1 11 ? 86.81708 94.16057 12.40783 1.000 13.57360 11 LYS B CA 1
ATOM 1653 C C . LYS B 1 11 ? 86.89766 95.68139 12.40970 1.000 12.41560 11 LYS B C 1
ATOM 1654 O O . LYS B 1 11 ? 87.36504 96.27532 11.42928 1.000 13.18663 11 LYS B O 1
ATOM 1673 N N . PRO B 1 12 ? 86.50772 96.33948 13.49434 1.000 12.25247 12 PRO B N 1
ATOM 1674 C CA . PRO B 1 12 ? 86.57970 97.79973 13.52860 1.000 12.59187 12 PRO B CA 1
ATOM 1675 C C . PRO B 1 12 ? 88.00361 98.28746 13.75968 1.000 11.87087 12 PRO B C 1
ATOM 1676 O O . PRO B 1 12 ? 88.87591 97.56842 14.25491 1.000 14.02089 12 PRO B O 1
ATOM 1687 N N . GLU B 1 13 ? 88.21623 99.54807 13.39797 1.000 13.12088 13 GLU B N 1
ATOM 1688 C CA . GLU B 1 13 ? 89.47984 100.23999 13.59598 1.000 14.71059 13 GLU B CA 1
ATOM 1689 C C . GLU B 1 13 ? 89.29095 101.33974 14.63333 1.000 14.55790 13 GLU B C 1
ATOM 1690 O O . GLU B 1 13 ? 88.23716 101.97880 14.69244 1.000 15.73955 13 GLU B O 1
ATOM 1702 N N . VAL B 1 14 ? 90.30364 101.54412 15.46684 1.000 13.43671 14 VAL B N 1
ATOM 1703 C CA . VAL B 1 14 ? 90.25762 102.54185 16.52874 1.000 13.31046 14 VAL B CA 1
ATOM 1704 C C . VAL B 1 14 ? 91.29079 103.61725 16.23350 1.000 14.46314 14 VAL B C 1
ATOM 1705 O O . VAL B 1 14 ? 92.42948 103.31055 15.85962 1.000 16.31589 14 VAL B O 1
ATOM 1718 N N . SER B 1 15 ? 90.89296 104.87805 16.41026 1.000 13.81833 15 SER B N 1
ATOM 1719 C CA . SER B 1 15 ? 91.75659 106.01613 16.12492 1.000 13.61305 15 SER B CA 1
ATOM 1720 C C . SER B 1 15 ? 91.45322 107.13465 17.11319 1.000 12.73144 15 SER B C 1
ATOM 1721 O O . SER B 1 15 ? 90.52224 107.04833 17.91814 1.000 13.04454 15 SER B O 1
ATOM 1729 N N . ASN B 1 16 ? 92.26949 108.18970 17.06499 1.000 14.43942 16 ASN B N 1
ATOM 1730 C CA . ASN B 1 16 ? 92.03779 109.37534 17.89291 1.000 15.57382 16 ASN B CA 1
ATOM 1731 C C . ASN B 1 16 ? 91.95556 109.02548 19.37326 1.000 14.66579 16 ASN B C 1
ATOM 1732 O O . ASN B 1 16 ? 91.07629 109.50327 20.09214 1.000 15.13424 16 ASN B O 1
ATOM 1743 N N . VAL B 1 17 ? 92.86819 108.18089 19.84251 1.000 13.44459 17 VAL B N 1
ATOM 1744 C CA . VAL B 1 17 ? 92.81233 107.74952 21.23373 1.000 12.37357 17 VAL B CA 1
ATOM 1745 C C . VAL B 1 17 ? 93.29255 108.87301 22.13854 1.000 13.68405 17 VAL B C 1
ATOM 1746 O O . VAL B 1 17 ? 94.35487 109.47060 21.91564 1.000 14.80522 17 VAL B O 1
ATOM 1759 N N . THR B 1 18 ? 92.50401 109.16673 23.15970 1.000 12.70247 18 THR B N 1
ATOM 1760 C CA . THR B 1 18 ? 92.85103 110.10215 24.21576 1.000 14.11040 18 THR B CA 1
ATOM 1761 C C . THR B 1 18 ? 92.73457 109.38382 25.55662 1.000 13.08409 18 THR B C 1
ATOM 1762 O O . THR B 1 18 ? 92.44833 108.18778 25.62177 1.000 13.51298 18 THR B O 1
ATOM 1773 N N . LYS B 1 19 ? 92.92913 110.13112 26.64306 1.000 13.41038 19 LYS B N 1
ATOM 1774 C CA . LYS B 1 19 ? 92.91513 109.48752 27.94993 1.000 13.69199 19 LYS B CA 1
ATOM 1775 C C . LYS B 1 19 ? 91.55843 108.85887 28.26075 1.000 11.91816 19 LYS B C 1
ATOM 1776 O O . LYS B 1 19 ? 91.50441 107.85447 28.97832 1.000 12.70763 19 LYS B O 1
ATOM 1795 N N . ASN B 1 20 ? 90.45745 109.39897 27.70514 1.000 11.78649 20 ASN B N 1
ATOM 1796 C CA . ASN B 1 20 ? 89.11920 108.91022 28.03299 1.000 11.89180 20 ASN B CA 1
ATOM 1797 C C . ASN B 1 20 ? 88.24718 108.58723 26.82587 1.000 11.66539 20 ASN B C 1
ATOM 1798 O O . ASN B 1 20 ? 87.09214 108.17496 27.01366 1.000 11.44436 20 ASN B O 1
ATOM 1809 N N . THR B 1 21 ? 88.73120 108.80779 25.60733 1.000 11.22071 21 THR B N 1
ATOM 1810 C CA . THR B 1 21 ? 87.88306 108.67090 24.43715 1.000 12.72081 21 THR B CA 1
ATOM 1811 C C . THR B 1 21 ? 88.62336 108.01867 23.28141 1.000 12.88400 21 THR B C 1
ATOM 1812 O O . THR B 1 21 ? 89.85319 107.95058 23.24154 1.000 12.58661 21 THR B O 1
ATOM 1823 N N . ALA B 1 22 ? 87.83783 107.57576 22.30781 1.000 13.88149 22 ALA B N 1
ATOM 1824 C CA . ALA B 1 22 ? 88.40757 107.08490 21.06765 1.000 15.29218 22 ALA B CA 1
ATOM 1825 C C . ALA B 1 22 ? 87.34961 107.12430 19.97972 1.000 16.25805 22 ALA B C 1
ATOM 1826 O O . ALA B 1 22 ? 86.14891 107.18011 20.25107 1.000 18.95566 22 ALA B O 1
ATOM 1833 N N . THR B 1 23 ? 87.80956 107.07175 18.74089 1.000 14.08945 23 THR B N 1
ATOM 1834 C CA . THR B 1 23 ? 86.92264 106.90582 17.60043 1.000 13.28414 23 THR B CA 1
ATOM 1835 C C . THR B 1 23 ? 86.98591 105.45421 17.14497 1.000 12.13660 23 THR B C 1
ATOM 1836 O O . THR B 1 23 ? 88.07483 104.90716 16.94059 1.000 12.89184 23 THR B O 1
ATOM 1847 N N . VAL B 1 24 ? 85.82268 104.83800 16.98387 1.000 11.71277 24 VAL B N 1
ATOM 1848 C CA . VAL B 1 24 ? 85.69791 103.48368 16.46127 1.000 10.71272 24 VAL B CA 1
ATOM 1849 C C . VAL B 1 24 ? 85.01910 103.58045 15.10462 1.000 10.57852 24 VAL B C 1
ATOM 1850 O O . VAL B 1 24 ? 83.98377 104.24304 14.97443 1.000 11.43641 24 VAL B O 1
ATOM 1863 N N . SER B 1 25 ? 85.59126 102.91577 14.10048 1.000 10.97060 25 SER B N 1
ATOM 1864 C CA A SER B 1 25 ? 85.08203 102.95375 12.73874 0.432 11.04956 25 SER B CA 1
ATOM 1865 C CA B SER B 1 25 ? 85.03978 102.94890 12.75815 0.568 11.47066 25 SER B CA 1
ATOM 1866 C C . SER B 1 25 ? 84.92521 101.53744 12.20778 1.000 10.66797 25 SER B C 1
ATOM 1867 O O . SER B 1 25 ? 85.68653 100.63928 12.57189 1.000 11.46273 25 SER B O 1
ATOM 1882 N N . TRP B 1 26 ? 83.96126 101.35104 11.30949 1.000 9.94943 26 TRP B N 1
ATOM 1883 C CA . TRP B 1 26 ? 83.70486 100.03156 10.74931 1.000 9.39677 26 TRP B CA 1
ATOM 1884 C C . TRP B 1 26 ? 83.11173 100.19742 9.35309 1.000 9.49689 26 TRP B C 1
ATOM 1885 O O . TRP B 1 26 ? 82.97230 101.31393 8.83880 1.000 11.48111 26 TRP B O 1
ATOM 1906 N N . LYS B 1 27 ? 82.78890 99.06500 8.73322 1.000 11.25479 27 LYS B N 1
ATOM 1907 C CA . LYS B 1 27 ? 82.19463 99.00203 7.40796 1.000 11.17337 27 LYS B CA 1
ATOM 1908 C C . LYS B 1 27 ? 80.82303 98.34327 7.48500 1.000 10.79440 27 LYS B C 1
ATOM 1909 O O . LYS B 1 27 ? 80.50345 97.62760 8.43508 1.000 12.39965 27 LYS B O 1
ATOM 1928 N N . ARG B 1 28 ? 80.00959 98.58151 6.46540 1.000 11.66271 28 ARG B N 1
ATOM 1929 C CA . ARG B 1 28 ? 78.69491 97.96245 6.42195 1.000 10.79432 28 ARG B CA 1
ATOM 1930 C C . ARG B 1 28 ? 78.86935 96.45474 6.28780 1.000 10.82851 28 ARG B C 1
ATOM 1931 O O . ARG B 1 28 ? 79.76611 95.99905 5.57379 1.000 12.22067 28 ARG B O 1
ATOM 1952 N N . PRO B 1 29 ? 78.05515 95.65724 6.97505 1.000 9.86004 29 PRO B N 1
ATOM 1953 C CA . PRO B 1 29 ? 78.15587 94.20780 6.79871 1.000 9.53372 29 PRO B CA 1
ATOM 1954 C C . PRO B 1 29 ? 77.93107 93.83896 5.34737 1.000 11.46802 29 PRO B C 1
ATOM 1955 O O . PRO B 1 29 ? 77.10430 94.43809 4.65618 1.000 11.99965 29 PRO B O 1
ATOM 1966 N N . VAL B 1 30 ? 78.68057 92.83440 4.89147 1.000 12.61297 30 VAL B N 1
ATOM 1967 C CA . VAL B 1 30 ? 78.47215 92.31973 3.54376 1.000 15.18423 30 VAL B CA 1
ATOM 1968 C C . VAL B 1 30 ? 77.08360 91.70253 3.42035 1.000 14.33949 30 VAL B C 1
ATOM 1969 O O . VAL B 1 30 ? 76.45659 91.78786 2.36021 1.000 17.00806 30 VAL B O 1
ATOM 1982 N N . ASP B 1 31 ? 76.57191 91.10706 4.49935 1.000 12.30238 31 ASP B N 1
ATOM 1983 C CA . ASP B 1 31 ? 75.25570 90.46825 4.54163 1.000 11.29177 31 ASP B CA 1
ATOM 1984 C C . ASP B 1 31 ? 74.32834 91.37861 5.33147 1.000 11.53381 31 ASP B C 1
ATOM 1985 O O . ASP B 1 31 ? 74.47726 91.50918 6.54702 1.000 10.71535 31 ASP B O 1
ATOM 1994 N N . ASP B 1 32 ? 73.38623 92.02411 4.64878 1.000 11.91279 32 ASP B N 1
ATOM 1995 C CA . ASP B 1 32 ? 72.42306 92.87045 5.33571 1.000 11.22855 32 ASP B CA 1
ATOM 1996 C C . ASP B 1 32 ? 71.13119 92.15031 5.70182 1.000 10.99963 32 ASP B C 1
ATOM 1997 O O . ASP B 1 32 ? 70.20554 92.79047 6.20327 1.000 11.78382 32 ASP B O 1
ATOM 2006 N N . GLY B 1 33 ? 71.05625 90.83842 5.49968 1.000 11.67857 33 GLY B N 1
ATOM 2007 C CA . GLY B 1 33 ? 69.84629 90.12956 5.83238 1.000 12.13398 33 GLY B CA 1
ATOM 2008 C C . GLY B 1 33 ? 68.68583 90.36887 4.89900 1.000 14.30790 33 GLY B C 1
ATOM 2009 O O . GLY B 1 33 ? 67.59748 89.83880 5.14411 1.000 17.39492 33 GLY B O 1
ATOM 2013 N N . GLY B 1 34 ? 68.87422 91.13395 3.83283 1.000 14.84743 34 GLY B N 1
ATOM 2014 C CA . GLY B 1 34 ? 67.79478 91.40890 2.91676 1.000 16.69761 34 GLY B CA 1
ATOM 2015 C C . GLY B 1 34 ? 66.94983 92.60983 3.26329 1.000 18.40569 34 GLY B C 1
ATOM 2016 O O . GLY B 1 34 ? 65.86515 92.76827 2.69118 1.000 20.17426 34 GLY B O 1
ATOM 2020 N N . SER B 1 35 ? 67.40180 93.45141 4.18695 1.000 17.65303 35 SER B N 1
ATOM 2021 C CA A SER B 1 35 ? 66.69196 94.66345 4.55911 0.366 17.21349 35 SER B CA 1
ATOM 2022 C CA B SER B 1 35 ? 66.69956 94.69052 4.47414 0.634 17.99782 35 SER B CA 1
ATOM 2023 C C . SER B 1 35 ? 67.71645 95.73277 4.90652 1.000 16.74236 35 SER B C 1
ATOM 2024 O O . SER B 1 35 ? 68.86593 95.42446 5.23480 1.000 17.15291 35 SER B O 1
ATOM 2039 N N . GLU B 1 36 ? 67.27512 96.98612 4.86185 1.000 14.84480 36 GLU B N 1
ATOM 2040 C CA . GLU B 1 36 ? 68.14503 98.11838 5.13441 1.000 14.59738 36 GLU B CA 1
ATOM 2041 C C . GLU B 1 36 ? 68.75202 98.03288 6.52378 1.000 12.71825 36 GLU B C 1
ATOM 2042 O O . GLU B 1 36 ? 68.09727 97.62848 7.48869 1.000 13.43401 36 GLU B O 1
ATOM 2054 N N . ILE B 1 37 ? 70.00873 98.44055 6.63053 1.000 11.96809 37 ILE B N 1
ATOM 2055 C CA . ILE B 1 37 ? 70.61806 98.58302 7.94031 1.000 10.93378 37 ILE B CA 1
ATOM 2056 C C . ILE B 1 37 ? 70.07278 99.85709 8.56006 1.000 10.71813 37 ILE B C 1
ATOM 2057 O O . ILE B 1 37 ? 70.08249 100.92048 7.92648 1.000 15.01040 37 ILE B O 1
ATOM 2073 N N . THR B 1 38 ? 69.58332 99.75119 9.78618 1.000 10.72062 38 THR B N 1
ATOM 2074 C CA . THR B 1 38 ? 69.01870 100.88285 10.49023 1.000 12.62879 38 THR B CA 1
ATOM 2075 C C . THR B 1 38 ? 69.91718 101.40788 11.59531 1.000 13.54988 38 THR B C 1
ATOM 2076 O O . THR B 1 38 ? 69.64733 102.49546 12.11431 1.000 15.39471 38 THR B O 1
ATOM 2087 N N . GLY B 1 39 ? 70.95785 100.67969 11.97588 1.000 12.43134 39 GLY B N 1
ATOM 2088 C CA . GLY B 1 39 ? 71.80908 101.12470 13.05884 1.000 12.76019 39 GLY B CA 1
ATOM 2089 C C . GLY B 1 39 ? 72.84704 100.08591 13.41105 1.000 10.45226 39 GLY B C 1
ATOM 2090 O O . GLY B 1 39 ? 72.82904 98.94943 12.92101 1.000 11.55220 39 GLY B O 1
ATOM 2094 N N . TYR B 1 40 ?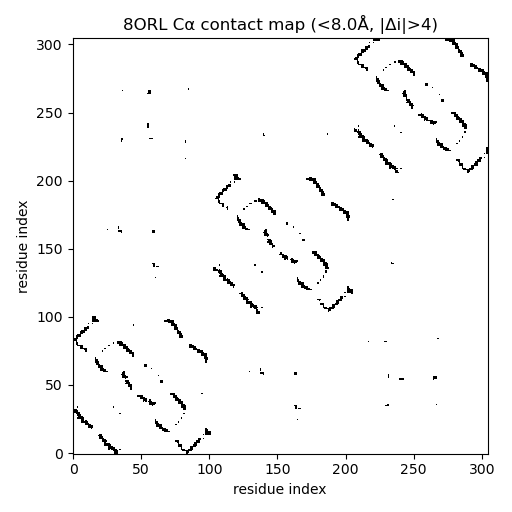 73.74822 100.50607 14.29521 1.000 10.38363 40 TYR B N 1
ATOM 2095 C CA . TYR B 1 40 ? 74.86295 99.70695 14.76834 1.000 8.80462 40 TYR B CA 1
ATOM 2096 C C . TYR B 1 40 ? 74.96006 99.82625 16.27671 1.000 8.99945 40 TYR B C 1
ATOM 2097 O O . TYR B 1 40 ? 74.69308 100.88627 16.85107 1.000 11.26265 40 TYR B O 1
ATOM 2115 N N . HIS B 1 41 ? 75.36941 98.73661 16.91226 1.000 10.45208 41 HIS B N 1
ATOM 2116 C CA . HIS B 1 41 ? 75.54731 98.66554 18.35482 1.000 10.96544 41 HIS B CA 1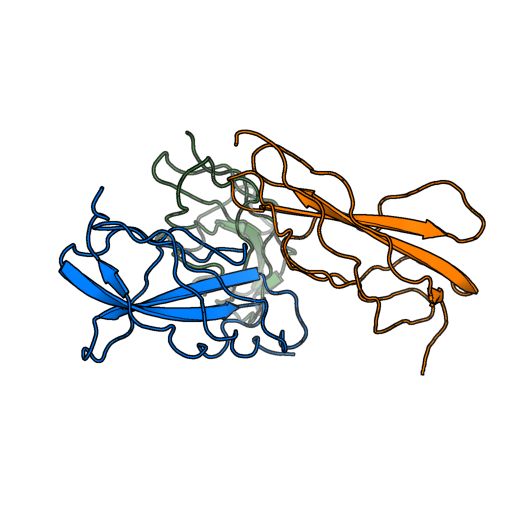
ATOM 2117 C C . HIS B 1 41 ? 77.01707 98.40018 18.62427 1.000 10.76017 41 HIS B C 1
ATOM 2118 O O . HIS B 1 41 ? 77.61400 97.53707 17.97857 1.000 12.82074 41 HIS B O 1
ATOM 2132 N N . VAL B 1 42 ? 77.60422 99.15222 19.55746 1.000 11.46280 42 VAL B N 1
ATOM 2133 C CA . VAL B 1 42 ? 79.02886 99.06607 19.85553 1.000 12.90762 42 VAL B CA 1
ATOM 2134 C C . VAL B 1 42 ? 79.18889 98.63434 21.30502 1.000 12.14714 42 VAL B C 1
ATOM 2135 O O . VAL B 1 42 ? 78.60350 99.24376 22.20979 1.000 13.56559 42 VAL B O 1
ATOM 2148 N N . GLU B 1 43 ? 79.97342 97.58573 21.52127 1.000 12.08125 43 GLU B N 1
ATOM 2149 C CA . GLU B 1 43 ? 80.32263 97.11890 22.85199 1.000 11.48659 43 GLU B CA 1
ATOM 2150 C C . GLU B 1 43 ? 81.82637 97.20188 23.06302 1.000 10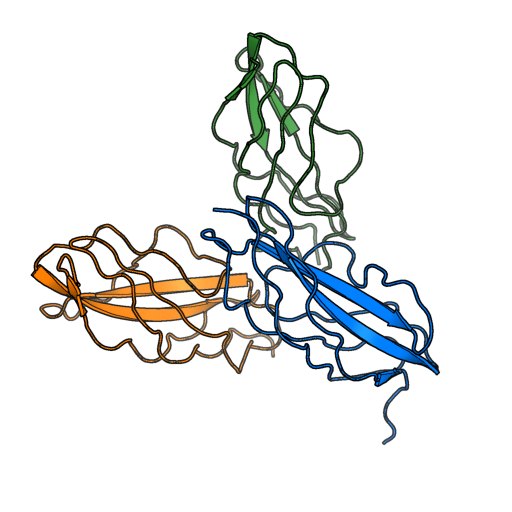.81537 43 GLU B C 1
ATOM 2151 O O . GLU B 1 43 ? 82.61002 97.19849 22.10923 1.000 11.79434 43 GLU B O 1
ATOM 2163 N N . ARG B 1 44 ? 82.22232 97.25236 24.33316 1.000 10.09690 44 ARG B N 1
ATOM 2164 C CA . ARG B 1 44 ? 83.63108 97.26790 24.69146 1.000 11.24432 44 ARG B CA 1
ATOM 2165 C C . ARG B 1 44 ? 83.91164 96.20677 25.74494 1.000 11.98911 44 ARG B C 1
ATOM 2166 O O . ARG B 1 44 ? 83.01853 95.74455 26.45905 1.000 12.91290 44 ARG B O 1
ATOM 2187 N N . ARG B 1 45 ? 85.18226 95.84126 25.85428 1.000 10.68382 45 ARG B N 1
ATOM 2188 C CA . ARG B 1 45 ? 85.61802 94.96765 26.93236 1.000 11.89181 45 ARG B CA 1
ATOM 2189 C C . ARG B 1 45 ? 86.98870 95.43336 27.38998 1.000 12.15760 45 ARG B C 1
ATOM 2190 O O . ARG B 1 45 ? 87.88263 95.64036 26.56425 1.000 12.64184 45 ARG B O 1
ATOM 2211 N N . GLU B 1 46 ? 87.15007 95.60709 28.69783 1.000 12.40758 46 GLU B N 1
ATOM 2212 C CA . GLU B 1 46 ? 88.43794 96.00674 29.25335 1.000 12.04719 46 GLU B CA 1
ATOM 2213 C C . GLU B 1 46 ? 89.33164 94.78278 29.45411 1.000 14.61315 46 GLU B C 1
ATOM 2214 O O . GLU B 1 46 ? 88.85693 93.66685 29.68222 1.000 16.71596 46 GLU B O 1
ATOM 2226 N N . LYS B 1 47 ? 90.64291 95.00550 29.33860 1.000 15.37390 47 LYS B N 1
ATOM 2227 C CA . LYS B 1 47 ? 91.60838 93.90738 29.34520 1.000 19.61376 47 LYS B CA 1
ATOM 2228 C C . LYS B 1 47 ? 91.48521 92.99002 30.55601 1.000 19.53228 47 LYS B C 1
ATOM 2229 O O . LYS B 1 47 ? 91.65734 91.77106 30.43178 1.000 21.90339 47 LYS B O 1
ATOM 2248 N N . LYS B 1 48 ? 91.21628 93.54549 31.73544 1.000 20.01650 48 LYS B N 1
ATOM 2249 C CA . LYS B 1 48 ? 91.13908 92.72535 32.93833 1.000 22.30353 48 LYS B CA 1
ATOM 2250 C C . LYS B 1 48 ? 89.81111 91.99739 33.07999 1.000 22.99311 48 LYS B C 1
ATOM 2251 O O . LYS B 1 48 ? 89.64369 91.22609 34.03504 1.000 25.23802 48 LYS B O 1
ATOM 2270 N N . SER B 1 49 ? 88.87559 92.20958 32.16090 1.000 21.56145 49 SER B N 1
ATOM 2271 C CA . SER B 1 49 ? 87.51561 91.73454 32.32377 1.000 22.66145 49 SER B CA 1
ATOM 2272 C C . SER B 1 49 ? 87.13733 90.72325 31.25430 1.000 21.70619 49 SER B C 1
ATOM 2273 O O . SER B 1 49 ? 87.63171 90.75948 30.12401 1.000 22.07192 49 SER B O 1
ATOM 2281 N N . LEU B 1 50 ? 86.24648 89.81578 31.63355 1.000 22.26672 50 LEU B N 1
ATOM 2282 C CA . LEU B 1 50 ? 85.61206 88.91003 30.69203 1.000 23.61429 50 LEU B CA 1
ATOM 2283 C C . LEU B 1 50 ? 84.27943 89.43854 30.17107 1.000 24.94331 50 LEU B C 1
ATOM 2284 O O . LEU B 1 50 ? 83.69230 88.81212 29.28605 1.000 27.51722 50 LEU B O 1
ATOM 2300 N N . ARG B 1 51 ? 83.80694 90.58649 30.65320 1.000 23.30637 51 ARG B N 1
ATOM 2301 C CA . ARG B 1 51 ? 82.45670 91.05166 30.35519 1.000 22.99832 51 ARG B CA 1
ATOM 2302 C C . ARG B 1 51 ? 82.43487 92.09484 29.24437 1.000 20.21912 51 ARG B C 1
ATOM 2303 O O . ARG B 1 51 ? 83.15042 93.09810 29.30867 1.000 19.87432 51 ARG B O 1
ATOM 2324 N N . TRP B 1 52 ? 81.57684 91.88016 28.25289 1.000 18.69787 52 TRP B N 1
ATOM 2325 C CA . TRP B 1 52 ? 81.28996 92.91339 27.27100 1.000 17.61882 52 TRP B CA 1
ATOM 2326 C C . TRP B 1 52 ? 80.20543 93.84177 27.80010 1.000 18.08988 52 TRP B C 1
ATOM 2327 O O . TRP B 1 52 ? 79.22504 93.39834 28.40622 1.000 20.07688 52 TRP B O 1
ATOM 2348 N N . VAL B 1 53 ? 80.38089 95.13766 27.55991 1.000 16.60830 53 VAL B N 1
ATOM 2349 C CA A VAL B 1 53 ? 79.45950 96.16046 28.03748 0.400 18.19251 53 VAL B CA 1
ATOM 2350 C CA B VAL B 1 53 ? 79.46329 96.16055 28.04210 0.600 18.13988 53 VAL B CA 1
ATOM 2351 C C . VAL B 1 53 ? 79.16294 97.11142 26.88977 1.000 17.33727 53 VAL B C 1
ATOM 2352 O O . VAL B 1 53 ? 80.00665 97.34720 26.02066 1.000 15.84493 53 VAL B O 1
ATOM 2377 N N . ARG B 1 54 ? 77.94203 97.64733 26.87550 1.000 20.13474 54 ARG B N 1
ATOM 2378 C CA . ARG B 1 54 ? 77.58948 98.62232 25.85224 1.000 19.96397 54 ARG B CA 1
ATOM 2379 C C . ARG B 1 54 ? 78.50936 99.82857 25.96744 1.000 18.36097 54 ARG B C 1
ATOM 2380 O O . ARG B 1 54 ? 78.71988 100.35128 27.06432 1.000 19.65582 54 ARG B O 1
ATOM 2393 N N . ALA B 1 55 ? 79.02323 100.29896 24.83333 1.000 15.59234 55 ALA B N 1
ATOM 2394 C CA . ALA B 1 55 ? 80.02351 101.35758 24.82393 1.000 15.65017 55 ALA B CA 1
ATOM 2395 C C . ALA B 1 55 ? 79.44916 102.71712 24.44978 1.000 16.13441 55 ALA B C 1
ATOM 2396 O O . ALA B 1 55 ? 80.14917 103.72783 24.59598 1.000 17.75293 55 ALA B O 1
ATOM 2403 N N . ILE B 1 56 ? 78.19230 102.76172 23.99653 1.000 15.92384 56 ILE B N 1
ATOM 2404 C CA . ILE B 1 56 ? 77.53357 103.98483 23.55732 1.000 16.17935 56 ILE B CA 1
ATOM 2405 C C . ILE B 1 56 ? 76.10823 104.01548 24.09609 1.000 19.35586 56 ILE B C 1
ATOM 2406 O O . ILE B 1 56 ? 75.51978 102.98482 24.42678 1.000 22.34025 56 ILE B O 1
ATOM 2422 N N . LYS B 1 57 ? 75.53945 105.21870 24.13780 1.000 20.31135 57 LYS B N 1
ATOM 2423 C CA . LYS B 1 57 ? 74.25938 105.40371 24.81241 1.000 24.69594 57 LYS B CA 1
ATOM 2424 C C . LYS B 1 57 ? 73.08978 104.86627 23.99728 1.000 25.64078 57 LYS B C 1
ATOM 2425 O O . LYS B 1 57 ? 72.10546 104.37576 24.56437 1.000 27.13826 57 LYS B O 1
ATOM 2432 N N . THR B 1 58 ? 73.16390 104.97687 22.67696 1.000 25.14870 58 THR B N 1
ATOM 2433 C CA A THR B 1 58 ? 72.09171 104.57213 21.77737 0.508 26.11981 58 THR B CA 1
ATOM 2434 C CA B THR B 1 58 ? 72.10446 104.50871 21.80029 0.492 25.94874 58 THR B CA 1
ATOM 2435 C C . THR B 1 58 ? 72.74264 104.14654 20.47048 1.000 24.48543 58 THR B C 1
ATOM 2436 O O . THR B 1 58 ? 73.77839 104.71110 20.10322 1.000 22.60893 58 THR B O 1
ATOM 2457 N N . PRO B 1 59 ? 72.15990 103.19455 19.73536 1.000 24.03013 59 PRO B N 1
ATOM 2458 C CA . PRO B 1 59 ? 72.75342 102.82975 18.43973 1.000 22.71155 59 PRO B CA 1
ATOM 2459 C C . PRO B 1 59 ? 72.90157 104.03594 17.52682 1.000 22.15879 59 PRO B C 1
ATOM 2460 O O . PRO B 1 59 ? 72.18669 105.03450 17.64169 1.000 23.97998 59 PRO B O 1
ATOM 2471 N N . VAL B 1 60 ? 73.85956 103.93641 16.61591 1.000 19.97425 60 VAL B N 1
ATOM 2472 C CA . VAL B 1 60 ? 74.14159 105.00772 15.67801 1.000 15.24762 60 VAL B CA 1
ATOM 2473 C C . VAL B 1 60 ? 73.89347 104.46356 14.28286 1.000 11.89991 60 VAL B C 1
ATOM 2474 O O . VAL B 1 60 ? 73.95177 103.25926 14.04103 1.000 14.71304 60 VAL B O 1
ATOM 2487 N N . SER B 1 61 ? 73.62763 105.36815 13.35315 1.000 12.35236 61 SER B N 1
ATOM 2488 C CA . SER B 1 61 ? 73.41339 104.95775 11.97444 1.000 12.67872 61 SER B CA 1
ATOM 2489 C C . SER B 1 61 ? 74.64929 105.10403 11.09711 1.000 11.78930 61 SER B C 1
ATOM 2490 O O . SER B 1 61 ? 74.74499 104.41064 10.07864 1.000 13.56822 61 SER B O 1
ATOM 2498 N N . ASP B 1 62 ? 75.58868 105.97059 11.46543 1.000 13.16556 62 ASP B N 1
ATOM 2499 C CA . ASP B 1 62 ? 76.83133 106.17482 10.73075 1.000 13.53672 62 ASP B CA 1
ATOM 2500 C C . ASP B 1 62 ? 77.76924 104.99702 11.01359 1.000 13.57097 62 ASP B C 1
ATOM 2501 O O . ASP B 1 62 ? 77.52258 104.16881 11.89670 1.000 14.57624 62 ASP B O 1
ATOM 2510 N N . LEU B 1 63 ? 78.83664 104.90063 10.22071 1.000 13.72616 63 LEU B N 1
ATOM 2511 C CA . LEU B 1 63 ? 79.82805 103.83712 10.34216 1.000 12.94201 63 LEU B CA 1
ATOM 2512 C C . LEU B 1 63 ? 81.00499 104.21788 11.21897 1.000 12.61294 63 LEU B C 1
ATOM 2513 O O . LEU B 1 63 ? 82.10257 103.66150 11.07334 1.000 12.35236 63 LEU B O 1
ATOM 2529 N N . ARG B 1 64 ? 80.81972 105.17313 12.10653 1.000 13.28674 64 ARG B N 1
ATOM 2530 C CA . ARG B 1 64 ? 81.83045 105.41703 13.10933 1.000 15.80548 64 ARG B CA 1
ATOM 2531 C C . ARG B 1 64 ? 81.17845 106.19046 14.23245 1.000 15.51330 64 ARG B C 1
ATOM 2532 O O . ARG B 1 64 ? 80.10768 106.78182 14.06667 1.000 17.72396 64 ARG B O 1
ATOM 2553 N N . CYS B 1 65 ? 81.83997 106.17310 15.37756 1.000 14.36326 65 CYS B N 1
ATOM 2554 C CA . CYS B 1 65 ? 81.31945 106.88104 16.53120 1.000 16.58963 65 CYS B CA 1
ATOM 2555 C C . CYS B 1 65 ? 82.45997 107.19255 17.48137 1.000 15.49230 65 CYS B C 1
ATOM 2556 O O . CYS B 1 65 ? 83.49266 106.52003 17.48758 1.000 15.88694 65 CYS B O 1
ATOM 2564 N N . LYS B 1 66 ? 82.26048 108.23768 18.27621 1.000 16.41340 66 LYS B N 1
ATOM 2565 C CA . LYS B 1 66 ? 83.18749 108.56971 19.34821 1.000 17.72416 66 LYS B CA 1
ATOM 2566 C C . LYS B 1 66 ? 82.71393 107.91405 20.63650 1.000 16.76337 66 LYS B C 1
ATOM 2567 O O . LYS B 1 66 ? 81.60171 108.17564 21.10906 1.000 19.14781 66 LYS B O 1
ATOM 2586 N N . VAL B 1 67 ? 83.54805 107.05596 21.18587 1.000 12.63937 67 VAL B N 1
ATOM 2587 C CA A VAL B 1 67 ? 83.28542 106.39200 22.45398 0.412 12.69452 67 VAL B CA 1
ATOM 2588 C CA B VAL B 1 67 ? 83.27976 106.39790 22.45567 0.588 12.60241 67 VAL B CA 1
ATOM 2589 C C . VAL B 1 67 ? 83.95293 107.20185 23.55501 1.000 12.98916 67 VAL B C 1
ATOM 2590 O O . VAL B 1 67 ? 85.09076 107.66725 23.39840 1.000 13.58405 67 VAL B O 1
ATOM 2615 N N . THR B 1 68 ? 83.24478 107.37950 24.65850 1.000 11.19968 68 THR B N 1
ATOM 2616 C CA . THR B 1 68 ? 83.72843 108.17623 25.77045 1.000 11.09970 68 THR B CA 1
ATOM 2617 C C . THR B 1 68 ? 83.52096 107.39873 27.06234 1.000 11.58647 68 THR B C 1
ATOM 2618 O O . THR B 1 68 ? 83.02878 106.27002 27.06726 1.000 13.29977 68 THR B O 1
ATOM 2629 N N . GLY B 1 69 ? 83.90277 108.01327 28.17360 1.000 11.12327 69 GLY B N 1
ATOM 2630 C CA . GLY B 1 69 ? 83.72220 107.36503 29.45554 1.000 11.09694 69 GLY B CA 1
ATOM 2631 C C . GLY B 1 69 ? 84.67027 106.22693 29.74593 1.000 11.36277 69 GLY B C 1
ATOM 2632 O O . GLY B 1 69 ? 84.34766 105.35873 30.55661 1.000 12.97868 69 GLY B O 1
ATOM 2636 N N . LEU B 1 70 ? 85.84233 106.21656 29.12465 1.000 10.23372 70 LEU B N 1
ATOM 2637 C CA . LEU B 1 70 ? 86.80374 105.13618 29.27672 1.000 10.41270 70 LEU B CA 1
ATOM 2638 C C . LEU B 1 70 ? 87.85200 105.55670 30.29730 1.000 10.95747 70 LEU B C 1
ATOM 2639 O O . LEU B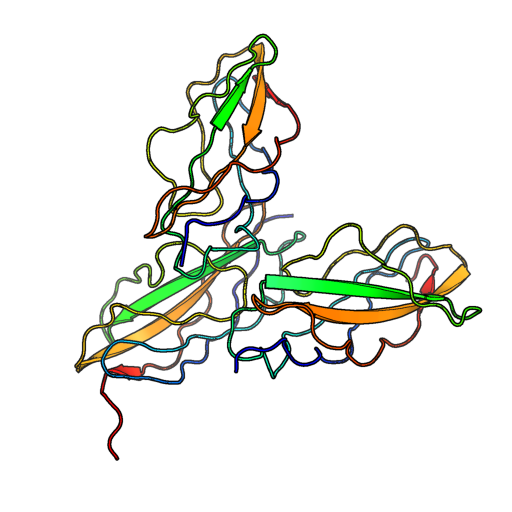 1 70 ? 88.18135 106.73986 30.41106 1.000 12.03644 70 LEU B O 1
ATOM 2655 N N . GLN B 1 71 ? 88.36660 104.58542 31.04826 1.000 10.49956 71 GLN B N 1
ATOM 2656 C CA . GLN B 1 71 ? 89.28926 104.88101 32.13865 1.000 12.07860 71 GLN B CA 1
ATOM 2657 C C . GLN B 1 71 ? 90.70140 105.06545 31.59516 1.000 12.24968 71 GLN B C 1
ATOM 2658 O O . GLN B 1 71 ? 91.22414 104.19118 30.89812 1.000 12.13653 71 GLN B O 1
ATOM 2672 N N . GLU B 1 72 ? 91.33841 106.18267 31.94709 1.000 11.87599 72 GLU B N 1
ATOM 2673 C CA . GLU B 1 72 ? 92.73567 106.37057 31.57984 1.000 11.87605 72 GLU B CA 1
ATOM 2674 C C . GLU B 1 72 ? 93.56177 105.23754 32.17100 1.000 12.38658 72 GLU B C 1
ATOM 2675 O O . GLU B 1 72 ? 93.40656 104.88754 33.34486 1.000 13.00766 72 GLU B O 1
ATOM 2687 N N . GLY B 1 73 ? 94.43427 104.65433 31.34815 1.000 12.33659 73 GLY B N 1
ATOM 2688 C CA . GLY B 1 73 ? 95.30938 103.58932 31.78304 1.000 13.21556 73 GLY B CA 1
ATOM 2689 C C . GLY B 1 73 ? 94.74562 102.19680 31.63808 1.000 13.21566 73 GLY B C 1
ATOM 2690 O O . GLY B 1 73 ? 95.48214 101.22325 31.84143 1.000 14.73414 73 GLY B O 1
ATOM 2694 N N . SER B 1 74 ? 93.45931 102.07068 31.35587 1.000 12.85505 74 SER B N 1
ATOM 2695 C CA . SER B 1 74 ? 92.84575 100.79393 31.04300 1.000 12.79192 74 SER B CA 1
ATOM 2696 C C . SER B 1 74 ? 92.99637 100.52634 29.55115 1.000 12.73134 74 SER B C 1
ATOM 2697 O O . SER B 1 74 ? 93.33393 101.41274 28.76475 1.000 13.06030 74 SER B O 1
ATOM 2705 N N . THR B 1 75 ? 92.77758 99.27526 29.17229 1.000 12.39713 75 THR B N 1
ATOM 2706 C CA . THR B 1 75 ? 92.95536 98.82621 27.79992 1.000 12.92084 75 THR B CA 1
ATOM 2707 C C . THR B 1 75 ? 91.65185 98.20794 27.32653 1.000 11.44449 75 THR B C 1
ATOM 2708 O O . THR B 1 75 ? 91.07286 97.36659 28.02398 1.000 13.90507 75 THR B O 1
ATOM 2719 N N . TYR B 1 76 ? 91.19874 98.60550 26.13935 1.000 11.23378 76 TYR B N 1
ATOM 2720 C CA . TYR B 1 76 ? 89.89039 98.18313 25.66912 1.000 10.98380 76 TYR B CA 1
ATOM 2721 C C . TYR B 1 76 ? 89.93975 97.65861 24.24117 1.000 12.64972 76 TYR B C 1
ATOM 2722 O O . TYR B 1 76 ? 90.70886 98.13568 23.40376 1.000 14.22881 76 TYR B O 1
ATOM 2740 N N . GLU B 1 77 ? 89.05529 96.70374 23.97313 1.000 11.51811 77 GLU B N 1
ATOM 2741 C CA . GLU B 1 77 ? 88.71058 96.24274 22.63660 1.000 11.99446 77 GLU B CA 1
ATOM 2742 C C . GLU B 1 77 ? 87.23475 96.55179 22.40378 1.000 11.42591 77 GLU B C 1
ATOM 2743 O O . GLU B 1 77 ? 86.45544 96.68206 23.35304 1.000 11.78120 77 GLU B O 1
ATOM 2755 N N . PHE B 1 78 ? 86.85213 96.67250 21.12902 1.000 9.85212 78 PHE B N 1
ATOM 2756 C CA . PHE B 1 78 ? 85.49564 97.04526 20.73982 1.000 9.90994 78 PHE B CA 1
ATOM 2757 C C . PHE B 1 78 ? 84.98804 96.09644 19.66244 1.000 9.62843 78 PHE B C 1
ATOM 2758 O O . PHE B 1 78 ? 85.75691 95.61106 18.83276 1.000 11.94957 78 PHE B O 1
ATOM 2775 N N . ARG B 1 79 ? 83.67765 95.86661 19.65479 1.000 9.85734 79 ARG B N 1
ATOM 2776 C CA . ARG B 1 79 ? 83.04023 95.06057 18.62086 1.000 10.70745 79 ARG B CA 1
ATOM 2777 C C . ARG B 1 79 ? 81.72946 95.72760 18.23251 1.000 9.82050 79 ARG B C 1
ATOM 2778 O O . ARG B 1 79 ? 81.13045 96.45339 19.02320 1.000 10.81265 79 ARG B O 1
ATOM 2799 N N . VAL B 1 80 ? 81.29402 95.48972 16.99961 1.000 9.48887 80 VAL B N 1
ATOM 2800 C CA . VAL B 1 80 ? 80.13243 96.16264 16.43361 1.000 9.00989 80 VAL B CA 1
ATOM 2801 C C . VAL B 1 80 ? 79.16491 95.12283 15.88865 1.000 8.89148 80 VAL B C 1
ATOM 2802 O O . VAL B 1 80 ? 79.58010 94.12660 15.28740 1.000 9.19932 80 VAL B O 1
ATOM 2815 N N . SER B 1 81 ? 77.87286 95.36694 16.08542 1.000 9.66255 81 SER B N 1
ATOM 2816 C CA . SER B 1 81 ? 76.80487 94.54703 15.53648 1.000 10.04686 81 SER B CA 1
ATOM 2817 C C . SER B 1 81 ? 75.89809 95.45215 14.71736 1.000 9.90999 81 SER B C 1
ATOM 2818 O O . SER B 1 81 ? 75.69087 96.61613 15.07243 1.000 11.29163 81 SER B O 1
ATOM 2826 N N . ALA B 1 82 ? 75.37319 94.93091 13.61987 1.000 8.66774 82 ALA B N 1
ATOM 2827 C CA . ALA B 1 82 ? 74.46592 95.67630 12.76379 1.000 9.01520 82 ALA B CA 1
ATOM 2828 C C . ALA B 1 82 ? 73.02499 95.27408 13.05091 1.000 10.73897 82 ALA B C 1
ATOM 2829 O O . ALA B 1 82 ? 72.74219 94.14348 13.44497 1.000 12.57070 82 ALA B O 1
ATOM 2836 N N . GLU B 1 83 ? 72.11051 96.20595 12.82139 1.000 9.85475 83 GLU B N 1
ATOM 2837 C CA . GLU B 1 83 ? 70.68699 95.98965 13.02761 1.000 10.44169 83 GLU B CA 1
ATOM 2838 C C . GLU B 1 83 ? 69.95265 96.32553 11.73770 1.000 9.86795 83 GLU B C 1
ATOM 2839 O O . GLU B 1 83 ? 70.26496 97.31565 11.07306 1.000 11.10741 83 GLU B O 1
ATOM 2851 N N . ASN B 1 84 ? 68.97306 95.50687 11.38403 1.000 11.26277 84 ASN B N 1
ATOM 2852 C CA . ASN B 1 84 ? 68.08655 95.84715 10.27959 1.000 13.16555 84 ASN B CA 1
ATOM 2853 C C . ASN B 1 84 ? 66.65947 95.80450 10.80118 1.000 14.62897 84 ASN B C 1
ATOM 2854 O O . ASN B 1 84 ? 66.44847 95.72474 12.01313 1.000 15.32634 84 ASN B O 1
ATOM 2865 N N . ARG B 1 85 ? 65.67179 95.89511 9.91403 1.000 15.84758 85 ARG B N 1
ATOM 2866 C CA . ARG B 1 85 ? 64.29518 95.91586 10.38526 1.000 18.53462 85 ARG B CA 1
ATOM 2867 C C . ARG B 1 85 ? 63.91042 94.61029 11.07155 1.000 18.08741 85 ARG B C 1
ATOM 2868 O O . ARG B 1 85 ? 62.93621 94.58593 11.82861 1.000 22.35336 85 ARG B O 1
ATOM 2889 N N . ALA B 1 86 ? 64.67407 93.53737 10.86470 1.000 17.17399 86 ALA B N 1
ATOM 2890 C CA . ALA B 1 86 ? 64.39278 92.26864 11.52155 1.000 16.80038 86 ALA B CA 1
ATOM 2891 C C . ALA B 1 86 ? 65.15104 92.08215 12.83303 1.000 19.92168 86 ALA B C 1
ATOM 2892 O O . ALA B 1 86 ? 64.89226 91.10517 13.54017 1.000 23.11931 86 ALA B O 1
ATOM 2899 N N . GLY B 1 87 ? 66.06237 92.98041 13.18816 1.000 19.88483 87 GLY B N 1
ATOM 2900 C CA . GLY B 1 87 ? 66.70867 92.91728 14.48125 1.000 19.88471 87 GLY B CA 1
ATOM 2901 C C . GLY B 1 87 ? 68.21422 92.97612 14.36218 1.000 16.92660 87 GLY B C 1
ATOM 2902 O O . GLY B 1 87 ? 68.76860 93.28844 13.30538 1.000 13.56318 87 GLY B O 1
ATOM 2906 N N . ILE B 1 88 ? 68.88759 92.64599 15.47005 1.000 18.13190 88 ILE B N 1
ATOM 2907 C CA . ILE B 1 88 ? 70.33176 92.82670 15.62855 1.000 17.21877 88 ILE B CA 1
ATOM 2908 C C . ILE B 1 88 ? 71.07357 91.53363 15.30639 1.000 16.39500 88 ILE B C 1
ATOM 2909 O O . ILE B 1 88 ? 70.75414 90.46775 15.84634 1.000 19.16357 88 ILE B O 1
ATOM 2925 N N . GLY B 1 89 ? 72.09526 91.63932 14.45374 1.000 13.78424 89 GLY B N 1
ATOM 2926 C CA . GLY B 1 89 ? 72.90868 90.51167 14.06758 1.000 14.52620 89 GLY B CA 1
ATOM 2927 C C . GLY B 1 89 ? 74.05625 90.26289 15.02712 1.000 12.57882 89 GLY B C 1
ATOM 2928 O O . GLY B 1 89 ? 74.20457 90.94642 16.04154 1.000 13.82351 89 GLY B O 1
ATOM 2932 N N . PRO B 1 90 ? 74.88108 89.25556 14.72665 1.000 12.08928 90 PRO B N 1
ATOM 2933 C CA . PRO B 1 90 ? 75.98573 88.91809 15.62287 1.000 13.63933 90 PRO B CA 1
ATOM 2934 C C . PRO B 1 90 ? 77.07612 89.97132 15.55893 1.000 12.55771 90 PRO B C 1
ATOM 2935 O O . PRO B 1 90 ? 77.27164 90.62369 14.52127 1.000 12.72870 90 PRO B O 1
ATOM 2946 N N . PRO B 1 91 ? 77.84296 90.14316 16.63001 1.000 13.15516 91 PRO B N 1
ATOM 2947 C CA . PRO B 1 91 ? 78.98021 91.06230 16.56629 1.000 13.44992 91 PRO B CA 1
ATOM 2948 C C . PRO B 1 91 ? 80.08588 90.55331 15.65567 1.000 14.28680 91 PRO B C 1
ATOM 2949 O O . PRO B 1 91 ? 80.30440 89.35069 15.50284 1.000 15.90533 91 PRO B O 1
ATOM 2960 N N . GLY B 1 92 ? 80.80699 91.49556 15.06288 1.000 13.42092 92 GLY B N 1
ATOM 2961 C CA . GLY B 1 92 ? 81.98440 91.15460 14.30543 1.000 13.06561 92 GLY B CA 1
ATOM 2962 C C . GLY B 1 92 ? 83.17352 90.87230 15.19458 1.000 13.56298 92 GLY B C 1
ATOM 2963 O O . GLY B 1 92 ? 83.11492 90.93702 16.42319 1.000 12.61558 92 GLY B O 1
ATOM 2967 N N . GLU B 1 93 ? 84.28358 90.55222 14.53611 1.000 14.12363 93 GLU B N 1
ATOM 2968 C CA . GLU B 1 93 ? 85.56243 90.42679 15.21915 1.000 15.07641 93 GLU B CA 1
ATOM 2969 C C . GLU B 1 93 ? 85.91312 91.70784 15.97287 1.000 13.42623 93 GLU B C 1
ATOM 2970 O O . GLU B 1 93 ? 85.59096 92.82313 15.55187 1.000 13.84197 93 GLU B O 1
ATOM 2982 N N . ALA B 1 94 ? 86.58166 91.53797 17.10661 1.000 13.23931 94 ALA B N 1
ATOM 2983 C CA . ALA B 1 94 ? 86.93053 92.67808 17.93432 1.000 13.48940 94 ALA B CA 1
ATOM 2984 C C . ALA B 1 94 ? 88.14080 93.43378 17.39820 1.000 12.66818 94 ALA B C 1
ATOM 2985 O O . ALA B 1 94 ? 89.03982 92.87100 16.76567 1.000 13.04715 94 ALA B O 1
ATOM 2992 N N . SER B 1 95 ? 88.15111 94.73121 17.67526 1.000 11.67601 95 SER B N 1
ATOM 2993 C CA . SER B 1 95 ? 89.26248 95.58034 17.30100 1.000 12.48131 95 SER B CA 1
ATOM 2994 C C . SER B 1 95 ? 90.53131 95.16649 18.03523 1.000 13.95513 95 SER B C 1
ATOM 2995 O O . SER B 1 95 ? 90.50229 94.48616 19.06243 1.000 14.19993 95 SER B O 1
ATOM 3003 N N . ASP B 1 96 ? 91.66033 95.59724 17.48915 1.000 14.25527 96 ASP B N 1
ATOM 3004 C CA . ASP B 1 96 ? 92.91104 95.53577 18.22506 1.000 15.91859 96 ASP B CA 1
ATOM 3005 C C . ASP B 1 96 ? 92.77206 96.37429 19.48956 1.000 16.83977 96 ASP B C 1
ATOM 3006 O O . ASP B 1 96 ? 92.17241 97.44993 19.47997 1.000 20.11895 96 ASP B O 1
ATOM 3015 N N . SER B 1 97 ? 93.29949 95.87448 20.59487 1.000 15.71340 97 SER B N 1
ATOM 3016 C CA A SER B 1 97 ? 93.11175 96.55851 21.86426 0.424 16.88975 97 SER B CA 1
ATOM 3017 C CA B SER B 1 97 ? 93.10494 96.56366 21.85997 0.576 15.98176 97 SER B CA 1
ATOM 3018 C C . SER B 1 97 ? 93.92917 97.84432 21.90555 1.000 15.08443 97 SER B C 1
ATOM 3019 O O . SER B 1 97 ? 95.00581 97.94259 21.30867 1.000 18.11607 97 SER B O 1
ATOM 3034 N N . VAL B 1 98 ? 93.40481 98.84020 22.61981 1.000 14.06839 98 VAL B N 1
ATOM 3035 C CA . VAL B 1 98 ? 94.09456 100.11525 22.78072 1.000 14.36849 98 VAL B CA 1
ATOM 3036 C C . VAL B 1 98 ? 94.21649 100.48580 24.24919 1.000 14.56837 98 VAL B C 1
ATOM 3037 O O . VAL B 1 98 ? 93.27301 100.32746 25.03125 1.000 13.79730 98 VAL B O 1
ATOM 3050 N N . LEU B 1 99 ? 95.38308 101.01203 24.60306 1.000 14.98946 99 LEU B N 1
ATOM 3051 C CA . LEU B 1 99 ? 95.61676 101.57798 25.91956 1.000 14.53422 99 LEU B CA 1
ATOM 3052 C C . LEU B 1 99 ? 95.13300 103.02209 25.92218 1.000 14.00781 99 LEU B C 1
ATOM 3053 O O . LEU B 1 99 ? 95.50534 103.80871 25.04749 1.000 14.52627 99 LEU B O 1
ATOM 3069 N N . MET B 1 100 ? 94.31363 103.37526 26.90323 1.000 13.19985 100 MET B N 1
ATOM 3070 C CA . MET B 1 100 ? 93.78289 104.72957 26.97835 1.000 12.75766 100 MET B CA 1
ATOM 3071 C C . MET B 1 100 ? 94.84909 105.65787 27.54713 1.000 12.63409 100 MET B C 1
ATOM 3072 O O . MET B 1 100 ? 95.27913 105.50885 28.69753 1.000 13.94985 100 MET B O 1
ATOM 3086 N N . LYS B 1 101 ? 95.27554 106.60921 26.72924 1.000 13.97102 101 LYS B N 1
ATOM 3087 C CA . LYS B 1 101 ? 96.35281 107.52391 27.05522 1.000 16.60828 101 LYS B CA 1
ATOM 3088 C C . LYS B 1 101 ? 96.16997 108.70027 26.11638 1.000 20.21122 101 LYS B C 1
ATOM 3089 O O . LYS B 1 101 ? 95.53354 108.57320 25.07007 1.000 19.48745 101 LYS B O 1
ATOM 3108 N N . ASP B 1 102 ? 96.68885 109.85715 26.49778 1.000 24.91958 102 ASP B N 1
ATOM 3109 C CA . ASP B 1 102 ? 96.66614 110.94953 25.52885 1.000 28.18583 102 ASP B CA 1
ATOM 3110 C C . ASP B 1 102 ? 97.70225 110.58918 24.46705 1.000 30.58871 102 ASP B C 1
ATOM 3111 O O . ASP B 1 102 ? 98.88583 110.90064 24.62421 1.000 30.85982 102 ASP B O 1
ATOM 3120 N N . ALA B 1 103 ? 97.27927 109.88544 23.41347 1.000 32.02317 103 ALA B N 1
ATOM 3121 C CA . ALA B 1 103 ? 98.20866 109.31020 22.45040 1.000 34.33658 103 ALA B CA 1
ATOM 3122 C C . ALA B 1 103 ? 98.71723 110.37831 21.49091 1.000 36.77370 103 ALA B C 1
ATOM 3123 O O . ALA B 1 103 ? 98.06838 111.40018 21.25702 1.000 35.27358 103 ALA B O 1
ATOM 3130 N N . ALA B 1 104 ? 99.90843 110.14546 20.95845 1.000 40.94258 104 ALA B N 1
ATOM 3131 C CA . ALA B 1 104 ? 100.54123 111.10989 20.07539 1.000 44.15614 104 ALA B CA 1
ATOM 3132 C C . ALA B 1 104 ? 100.30723 110.69325 18.63547 1.000 46.18271 104 ALA B C 1
ATOM 3133 O O . ALA B 1 104 ? 100.44686 109.51690 18.30804 1.000 47.76444 104 ALA B O 1
ATOM 3140 N N . SER C 1 3 ? 54.10012 98.60076 5.17518 1.000 39.73718 3 SER C N 1
ATOM 3141 C CA . SER C 1 3 ? 53.16619 98.23236 6.23257 1.000 39.06079 3 SER C CA 1
ATOM 3142 C C . SER C 1 3 ? 52.41850 99.45375 6.77485 1.000 35.41818 3 SER C C 1
ATOM 3143 O O . SER C 1 3 ? 51.29335 99.73528 6.35573 1.000 37.53159 3 SER C O 1
ATOM 3150 N N . GLY C 1 4 ? 53.04557 100.17993 7.69907 1.000 27.48055 4 GLY C N 1
ATOM 3151 C CA . GLY C 1 4 ? 52.39881 101.29466 8.34648 1.000 20.71923 4 GLY C CA 1
ATOM 3152 C C . GLY C 1 4 ? 53.21543 102.56688 8.29204 1.000 16.06604 4 GLY C C 1
ATOM 3153 O O . GLY C 1 4 ? 54.23215 102.65737 7.59546 1.000 15.47118 4 GLY C O 1
ATOM 3157 N N . PRO C 1 5 ? 52.78269 103.57880 9.03761 1.000 14.59743 5 PRO C N 1
ATOM 3158 C CA . PRO C 1 5 ? 53.51702 104.84484 9.06087 1.000 12.84469 5 PRO C CA 1
ATOM 3159 C C . PRO C 1 5 ? 54.86804 104.68836 9.73183 1.000 13.18403 5 PRO C C 1
ATOM 3160 O O . PRO C 1 5 ? 55.12676 103.68528 10.41775 1.000 14.85521 5 PRO C O 1
ATOM 3171 N N . PRO C 1 6 ? 55.75795 105.65905 9.55601 1.000 11.48650 6 PRO C N 1
ATOM 3172 C CA . PRO C 1 6 ? 57.08097 105.56200 10.17717 1.000 11.13384 6 PRO C CA 1
ATOM 3173 C C . PRO C 1 6 ? 57.01254 105.70240 11.68863 1.000 11.04177 6 PRO C C 1
ATOM 3174 O O . PRO C 1 6 ? 56.01452 106.14690 12.26292 1.000 11.59433 6 PRO C O 1
ATOM 3185 N N . GLY C 1 7 ? 58.12300 105.30347 12.32661 1.000 13.06553 7 GLY C N 1
ATOM 3186 C CA . GLY C 1 7 ? 58.38580 105.63985 13.70076 1.000 13.26555 7 GLY C CA 1
ATOM 3187 C C . GLY C 1 7 ? 58.89934 107.05493 13.83378 1.000 12.07342 7 GLY C C 1
ATOM 3188 O O . GLY C 1 7 ? 59.00052 107.81006 12.86756 1.000 12.58919 7 GLY C O 1
ATOM 3192 N N . PRO C 1 8 ? 59.23623 107.42962 15.06422 1.000 11.83921 8 PRO C N 1
ATOM 3193 C CA . PRO C 1 8 ? 59.67647 108.80418 15.33484 1.000 13.28663 8 PRO C CA 1
ATOM 3194 C C . PRO C 1 8 ? 61.09476 109.02024 14.85096 1.000 13.87628 8 PRO C C 1
ATOM 3195 O O . PRO C 1 8 ? 61.94538 108.13004 14.98743 1.000 16.30271 8 PRO C O 1
ATOM 3206 N N . PRO C 1 9 ? 61.39732 110.19203 14.29756 1.000 13.34998 9 PRO C N 1
ATOM 3207 C CA . PRO C 1 9 ? 62.80102 110.60582 14.15531 1.000 15.66595 9 PRO C CA 1
ATOM 3208 C C . PRO C 1 9 ? 63.41431 110.89082 15.52451 1.000 17.97676 9 PRO C C 1
ATOM 3209 O O . PRO C 1 9 ? 62.71603 111.03686 16.52828 1.000 19.45841 9 PRO C O 1
ATOM 3220 N N . GLU C 1 10 ? 64.74324 110.98246 15.56707 1.000 20.39016 10 GLU C N 1
ATOM 3221 C CA . GLU C 1 10 ? 65.40189 111.39313 16.80151 1.000 22.91678 10 GLU C CA 1
ATOM 3222 C C . GLU C 1 10 ? 65.24341 112.90270 16.98412 1.000 22.58514 10 GLU C C 1
ATOM 3223 O O . GLU C 1 10 ? 64.66511 113.59914 16.14423 1.000 20.22445 10 GLU C O 1
ATOM 3235 N N . LYS C 1 11 ? 65.74138 113.41655 18.10314 1.000 24.02476 11 LYS C N 1
ATOM 3236 C CA . LYS C 1 11 ? 65.60972 114.83963 18.37867 1.000 24.48014 11 LYS C CA 1
ATOM 3237 C C . LYS C 1 11 ? 66.43539 115.63667 17.37232 1.000 21.47193 11 LYS C C 1
ATOM 3238 O O . LYS C 1 11 ? 67.52940 115.20831 16.97795 1.000 22.28246 11 LYS C O 1
ATOM 3248 N N . PRO C 1 12 ? 65.92393 116.76764 16.90249 1.000 19.40596 12 PRO C N 1
ATOM 3249 C CA . PRO C 1 12 ? 66.66078 117.55352 15.91578 1.000 20.09010 12 PRO C CA 1
ATOM 3250 C C . PRO C 1 12 ? 67.66945 118.46931 16.58916 1.000 20.33233 12 PRO C C 1
ATOM 3251 O O . PRO C 1 12 ? 67.69398 118.64825 17.80891 1.000 20.59016 12 PRO C O 1
ATOM 3262 N N . GLU C 1 13 ? 68.51237 119.04431 15.74345 1.000 21.94831 13 GLU C N 1
ATOM 3263 C CA A GLU C 1 13 ? 69.51662 120.02281 16.12401 0.471 23.70901 13 GLU C CA 1
ATOM 3264 C CA B GLU C 1 13 ? 69.49594 120.03099 16.15417 0.529 23.74585 13 GLU C CA 1
ATOM 3265 C C . GLU C 1 13 ? 69.13311 121.37531 15.53884 1.000 23.12997 13 GLU C C 1
ATOM 3266 O O . GLU C 1 13 ? 68.61208 121.44764 14.42369 1.000 21.80092 13 GLU C O 1
ATOM 3289 N N . VAL C 1 14 ? 69.41286 122.44851 16.27655 1.000 23.92742 14 VAL C N 1
ATOM 3290 C CA . VAL C 1 14 ? 69.06305 123.80091 15.85321 1.000 24.29593 14 VAL C CA 1
ATOM 3291 C C . VAL C 1 14 ? 70.33275 124.62401 15.68499 1.000 25.63034 14 VAL C C 1
ATOM 3292 O O . VAL C 1 14 ? 71.23827 124.56433 16.52528 1.000 27.12513 14 VAL C O 1
ATOM 3305 N N . SER C 1 15 ? 70.38591 125.40598 14.60179 1.000 27.64363 15 SER C N 1
ATOM 3306 C CA . SER C 1 15 ? 71.55768 126.20707 14.26419 1.000 29.08856 15 SER C CA 1
ATOM 3307 C C . SER C 1 15 ? 71.12007 127.47659 13.53743 1.000 29.73076 15 SER C C 1
ATOM 3308 O O . SER C 1 15 ? 69.95768 127.63189 13.16410 1.000 28.61752 15 SER C O 1
ATOM 3316 N N . ASN C 1 16 ? 72.06920 128.39922 13.34537 1.000 31.87572 16 ASN C N 1
ATOM 3317 C CA . ASN C 1 16 ? 71.82427 129.63547 12.59038 1.000 33.58647 16 ASN C CA 1
ATOM 3318 C C . ASN C 1 16 ? 70.65318 130.43877 13.16573 1.000 32.25739 16 ASN C C 1
ATOM 3319 O O . ASN C 1 16 ? 69.77337 130.90838 12.44033 1.000 31.07044 16 ASN C O 1
ATOM 3330 N N . VAL C 1 17 ? 70.65324 130.61328 14.48484 1.000 32.49427 17 VAL C N 1
ATOM 3331 C CA . VAL C 1 17 ? 69.57229 131.33656 15.14969 1.000 33.69173 17 VAL C CA 1
ATOM 3332 C C . VAL C 1 17 ? 69.67566 132.83256 14.87597 1.000 32.98118 17 VAL C C 1
ATOM 3333 O O . VAL C 1 17 ? 70.73104 133.44573 15.07462 1.000 33.70487 17 VAL C O 1
ATOM 3346 N N . THR C 1 18 ? 68.56767 133.43704 14.44937 1.000 32.53897 18 THR C N 1
ATOM 3347 C CA . THR C 1 18 ? 68.44616 134.89049 14.34216 1.000 31.92053 18 THR C CA 1
ATOM 3348 C C . THR C 1 18 ? 67.25562 135.35691 15.19415 1.000 32.97323 18 THR C C 1
ATOM 3349 O O . THR C 1 18 ? 66.71020 134.61812 16.00613 1.000 33.59962 18 THR C O 1
ATOM 3360 N N . LYS C 1 19 ? 66.82722 136.60443 14.97633 1.000 32.53896 19 LYS C N 1
ATOM 3361 C CA . LYS C 1 19 ? 65.70495 137.10157 15.77185 1.000 31.15722 19 LYS C CA 1
ATOM 3362 C C . LYS C 1 19 ? 64.39082 136.43273 15.37491 1.000 28.84903 19 LYS C C 1
ATOM 3363 O O . LYS C 1 19 ? 63.49706 136.28918 16.21970 1.000 27.98849 19 LYS C O 1
ATOM 3373 N N . ASN C 1 20 ? 64.24990 136.02322 14.10033 1.000 26.51197 20 ASN C N 1
ATOM 3374 C CA . ASN C 1 20 ? 63.02232 135.38882 13.63672 1.000 24.91180 20 ASN C CA 1
ATOM 3375 C C . ASN C 1 20 ? 63.20842 134.03949 12.93725 1.000 23.66689 20 ASN C C 1
ATOM 3376 O O . ASN C 1 20 ? 62.19961 133.43720 12.54987 1.000 24.25639 20 ASN C O 1
ATOM 3387 N N . THR C 1 21 ? 64.44065 133.55761 12.73720 1.000 21.82471 21 THR C N 1
ATOM 3388 C CA . THR C 1 21 ? 64.66701 132.38232 11.89646 1.000 24.76699 21 THR C CA 1
ATOM 3389 C C . THR C 1 21 ? 65.66982 131.42538 12.53371 1.000 24.46700 21 THR C C 1
ATOM 3390 O O . THR C 1 21 ? 66.41997 131.79716 13.43885 1.000 24.95909 21 THR C O 1
ATOM 3401 N N . ALA C 1 22 ? 65.66193 130.17420 12.05139 1.000 24.32487 22 ALA C N 1
ATOM 3402 C CA . ALA C 1 22 ? 66.65670 129.17877 12.44097 1.000 24.70389 22 ALA C CA 1
ATOM 3403 C C . ALA C 1 22 ? 66.69236 128.04306 11.41774 1.000 25.41441 22 ALA C C 1
ATOM 3404 O O . ALA C 1 22 ? 65.79755 127.89607 10.58302 1.000 25.67236 22 ALA C O 1
ATOM 3411 N N . THR C 1 23 ? 67.75262 127.23857 11.49905 1.000 25.06178 23 THR C N 1
ATOM 3412 C CA . THR C 1 23 ? 67.88968 125.99871 10.74095 1.000 25.13282 23 THR C CA 1
ATOM 3413 C C . THR C 1 23 ? 67.69741 124.84049 11.71133 1.000 22.55093 23 THR C C 1
ATOM 3414 O O . THR C 1 23 ? 68.24916 124.85332 12.81755 1.000 23.54576 23 THR C O 1
ATOM 3425 N N . VAL C 1 24 ? 66.88623 123.86701 11.31260 1.000 18.62685 24 VAL C N 1
ATOM 3426 C CA . VAL C 1 24 ? 66.62455 122.65922 12.08490 1.000 16.68445 24 VAL C CA 1
ATOM 3427 C C . VAL C 1 24 ? 67.03639 121.47342 11.22895 1.000 15.46590 24 VAL C C 1
ATOM 3428 O O . VAL C 1 24 ? 66.74939 121.43986 10.02953 1.000 15.58431 24 VAL C O 1
ATOM 3441 N N . SER C 1 25 ? 67.73445 120.51266 11.82951 1.000 15.05008 25 SER C N 1
ATOM 3442 C CA . SER C 1 25 ? 68.20672 119.34791 11.08740 1.000 15.11328 25 SER C CA 1
ATOM 3443 C C . SER C 1 25 ? 67.95866 118.10680 11.93265 1.000 14.83954 25 SER C C 1
ATOM 3444 O O . SER C 1 25 ? 67.85874 118.18245 13.15716 1.000 16.16854 25 SER C O 1
ATOM 3452 N N . TRP C 1 26 ? 67.85414 116.95378 11.27847 1.000 14.43419 26 TRP C N 1
ATOM 3453 C CA . TRP C 1 26 ? 67.46864 115.75044 12.00430 1.000 14.44473 26 TRP C CA 1
ATOM 3454 C C . TRP C 1 26 ? 67.95310 114.51228 11.26895 1.000 15.09479 26 TRP C C 1
ATOM 3455 O O . TRP C 1 26 ? 68.57950 114.59021 10.21022 1.000 15.66325 26 TRP C O 1
ATOM 3476 N N . LYS C 1 27 ? 67.63087 113.35993 11.84733 1.000 15.71857 27 LYS C N 1
ATOM 3477 C CA . LYS C 1 27 ? 67.97275 112.06689 11.29219 1.000 16.48184 27 LYS C CA 1
ATOM 3478 C C . LYS C 1 27 ? 66.71073 111.30757 10.91262 1.000 16.31867 27 LYS C C 1
ATOM 3479 O O . LYS C 1 27 ? 65.62406 111.54105 11.44383 1.000 17.15814 27 LYS C O 1
ATOM 3498 N N . ARG C 1 28 ? 66.88828 110.39446 9.96668 1.000 16.93714 28 ARG C N 1
ATOM 3499 C CA . ARG C 1 28 ? 65.81970 109.51316 9.52492 1.000 18.28200 28 ARG C CA 1
ATOM 3500 C C . ARG C 1 28 ? 65.35591 108.66821 10.70811 1.000 15.92921 28 ARG C C 1
ATOM 3501 O O . ARG C 1 28 ? 66.17678 108.29374 11.55779 1.000 17.86084 28 ARG C O 1
ATOM 3522 N N . PRO C 1 29 ? 64.05387 108.37539 10.82108 1.000 14.82906 29 PRO C N 1
ATOM 3523 C CA . PRO C 1 29 ? 63.61611 107.40709 11.83346 1.000 14.51061 29 PRO C CA 1
ATOM 3524 C C . PRO C 1 29 ? 64.27573 106.05788 11.59613 1.000 14.99209 29 PRO C C 1
ATOM 3525 O O . PRO C 1 29 ? 64.44732 105.61851 10.45557 1.000 14.69739 29 PRO C O 1
ATOM 3536 N N . VAL C 1 30 ? 64.63505 105.39551 12.69514 1.000 14.68159 30 VAL C N 1
ATOM 3537 C CA . VAL C 1 30 ? 65.19389 104.05244 12.60923 1.000 14.69744 30 VAL C CA 1
ATOM 3538 C C . VAL C 1 30 ? 64.19132 103.10459 11.97692 1.000 13.33948 30 VAL C C 1
ATOM 3539 O O . VAL C 1 30 ? 64.57637 102.13219 11.32261 1.000 14.91049 30 VAL C O 1
ATOM 3552 N N . ASP C 1 31 ? 62.89861 103.37192 12.15279 1.000 14.42626 31 ASP C N 1
ATOM 3553 C CA . ASP C 1 31 ? 61.81588 102.55985 11.60801 1.000 14.56841 31 ASP C CA 1
ATOM 3554 C C . ASP C 1 31 ? 61.06190 103.40901 10.59511 1.000 12.71300 31 ASP C C 1
ATOM 3555 O O . ASP C 1 31 ? 60.33925 104.33641 10.97440 1.000 13.00505 31 ASP C O 1
ATOM 3564 N N . ASP C 1 32 ? 61.22475 103.10435 9.31038 1.000 13.11300 32 ASP C N 1
ATOM 3565 C CA . ASP C 1 32 ? 60.53474 103.86471 8.27667 1.000 14.29734 32 ASP C CA 1
ATOM 3566 C C . ASP C 1 32 ? 59.15483 103.29914 7.96687 1.000 14.55788 32 ASP C C 1
ATOM 3567 O O . ASP C 1 32 ? 58.49033 103.78217 7.04581 1.000 14.33153 32 ASP C O 1
ATOM 3576 N N . GLY C 1 33 ? 58.69994 102.31680 8.74326 1.000 15.04214 33 GLY C N 1
ATOM 3577 C CA . GLY C 1 33 ? 57.40995 101.70695 8.53302 1.000 15.47119 33 GLY C CA 1
ATOM 3578 C C . GLY C 1 33 ? 57.35680 100.73191 7.38563 1.000 17.26075 33 GLY C C 1
ATOM 3579 O O . GLY C 1 33 ? 56.28914 100.16295 7.12747 1.000 18.16354 33 GLY C O 1
ATOM 3583 N N . GLY C 1 34 ? 58.46770 100.51076 6.69584 1.000 16.34760 34 GLY C N 1
ATOM 3584 C CA . GLY C 1 34 ? 58.50040 99.57035 5.59861 1.000 16.68184 34 GLY C CA 1
ATOM 3585 C C . GLY C 1 34 ? 58.23861 100.15553 4.23284 1.000 17.32925 34 GLY C C 1
ATOM 3586 O O . GLY C 1 34 ? 58.04908 99.39256 3.27789 1.000 19.20836 34 GLY C O 1
ATOM 3590 N N . SER C 1 35 ? 58.20642 101.47750 4.10704 1.000 15.61333 35 SER C N 1
ATOM 3591 C CA . SER C 1 35 ? 58.11066 102.11271 2.80364 1.000 15.38693 35 SER C CA 1
ATOM 3592 C C . SER C 1 35 ? 58.88720 103.41828 2.84634 1.000 13.62890 35 SER C C 1
ATOM 3593 O O . SER C 1 35 ? 59.26859 103.91505 3.90802 1.000 15.01840 35 SER C O 1
ATOM 3601 N N . GLU C 1 36 ? 59.10298 103.97785 1.66933 1.000 12.80764 36 GLU C N 1
ATOM 3602 C CA . GLU C 1 36 ? 59.94008 105.15769 1.55078 1.000 10.86278 36 GLU C CA 1
ATOM 3603 C C . GLU C 1 36 ? 59.34482 106.35428 2.28417 1.000 10.09430 36 GLU C C 1
ATOM 3604 O O . GLU C 1 36 ? 58.14785 106.62497 2.20492 1.000 11.77062 36 GLU C O 1
ATOM 3616 N N . ILE C 1 37 ? 60.20265 107.08695 2.99232 1.000 9.88359 37 ILE C N 1
ATOM 3617 C CA A ILE C 1 37 ? 59.80192 108.33888 3.62762 0.552 9.66260 37 ILE C CA 1
ATOM 3618 C CA B ILE C 1 37 ? 59.77415 108.32888 3.61874 0.448 9.69680 37 ILE C CA 1
ATOM 3619 C C . ILE C 1 37 ? 59.59404 109.38821 2.54051 1.000 10.02575 37 ILE C C 1
ATOM 3620 O O . ILE C 1 37 ? 60.49254 109.64605 1.73262 1.000 11.00476 37 ILE C O 1
ATOM 3651 N N . THR C 1 38 ? 58.41134 109.98993 2.51512 1.000 9.42044 38 THR C N 1
ATOM 3652 C CA . THR C 1 38 ? 58.09505 111.00245 1.52199 1.000 9.34425 38 THR C CA 1
ATOM 3653 C C . THR C 1 38 ? 58.38340 112.41732 2.00294 1.000 11.17323 38 THR C C 1
ATOM 3654 O O . THR C 1 38 ? 58.53600 113.31672 1.16726 1.000 12.92867 38 THR C O 1
ATOM 3665 N N . GLY C 1 39 ? 58.47321 112.63329 3.30875 1.000 10.79958 39 GLY C N 1
ATOM 3666 C CA . GLY C 1 39 ? 58.69683 113.96622 3.83069 1.000 11.35216 39 GLY C CA 1
ATOM 3667 C C . GLY C 1 39 ? 58.57634 113.97554 5.33422 1.000 10.36267 39 GLY C C 1
ATOM 3668 O O . GLY C 1 39 ? 58.22329 112.97261 5.96768 1.000 9.99680 39 GLY C O 1
ATOM 3672 N N . TYR C 1 40 ? 58.87083 115.14684 5.89588 1.000 10.16256 40 TYR C N 1
ATOM 3673 C CA . TYR C 1 40 ? 58.90085 115.35796 7.32834 1.000 8.92049 40 TYR C CA 1
ATOM 3674 C C . TYR C 1 40 ? 58.13544 116.61932 7.68831 1.000 10.84422 40 TYR C C 1
ATOM 3675 O O . TYR C 1 40 ? 58.06715 117.57230 6.91041 1.000 12.63916 40 TYR C O 1
ATOM 3693 N N . HIS C 1 41 ? 57.57427 116.62606 8.88682 1.000 9.64947 41 HIS C N 1
ATOM 3694 C CA . HIS C 1 41 ? 56.98982 117.82851 9.44554 1.000 9.90472 41 HIS C CA 1
ATOM 3695 C C . HIS C 1 41 ? 57.80131 118.30474 10.62957 1.000 11.24699 41 HIS C C 1
ATOM 3696 O O . HIS C 1 41 ? 58.27868 117.50189 11.42928 1.000 11.94437 41 HIS C O 1
ATOM 3710 N N . VAL C 1 42 ? 57.95657 119.61440 10.73156 1.000 12.77337 42 VAL C N 1
ATOM 3711 C CA . VAL C 1 42 ? 58.67409 120.22937 11.83668 1.000 12.10768 42 VAL C CA 1
ATOM 3712 C C . VAL C 1 42 ? 57.68618 121.01334 12.68169 1.000 12.04714 42 VAL C C 1
ATOM 3713 O O . VAL C 1 42 ? 56.92508 121.83366 12.15824 1.000 13.32872 42 VAL C O 1
ATOM 3726 N N . GLU C 1 43 ? 57.72128 120.78167 13.98818 1.000 12.62080 43 GLU C N 1
ATOM 3727 C CA . GLU C 1 43 ? 56.87378 121.47298 14.94357 1.000 13.02350 43 GLU C CA 1
ATOM 3728 C C . GLU C 1 43 ? 57.73496 122.21835 15.94978 1.000 12.57091 43 GLU C C 1
ATOM 3729 O O . GLU C 1 43 ? 58.90472 121.88607 16.16536 1.000 13.48667 43 GLU C O 1
ATOM 3741 N N . ARG C 1 44 ? 57.14445 123.25089 16.54698 1.000 13.74990 44 ARG C N 1
ATOM 3742 C CA . ARG C 1 44 ? 57.80762 124.05710 17.55929 1.000 15.62646 44 ARG C CA 1
ATOM 3743 C C . ARG C 1 44 ? 56.85636 124.26890 18.72511 1.000 15.92388 44 ARG C C 1
ATOM 3744 O O . ARG C 1 44 ? 55.63433 124.24769 18.55993 1.000 17.22655 44 ARG C O 1
ATOM 3765 N N . ARG C 1 45 ? 57.42555 124.48375 19.90717 1.000 16.09227 45 ARG C N 1
ATOM 3766 C CA . ARG C 1 45 ? 56.64829 124.85862 21.07684 1.000 16.54768 45 ARG C CA 1
ATOM 3767 C C . ARG C 1 45 ? 57.39997 125.95680 21.80633 1.000 16.35816 45 ARG C C 1
ATOM 3768 O O . ARG C 1 45 ? 58.60373 125.83242 22.04647 1.000 16.83180 45 ARG C O 1
ATOM 3789 N N . GLU C 1 46 ? 56.69427 127.02733 22.14753 1.000 17.41609 46 GLU C N 1
ATOM 3790 C CA . GLU C 1 46 ? 57.28035 128.13079 22.88500 1.000 18.03734 46 GLU C CA 1
ATOM 3791 C C . GLU C 1 46 ? 57.17533 127.87637 24.38409 1.000 19.67961 46 GLU C C 1
ATOM 3792 O O . GLU C 1 46 ? 56.25225 127.21007 24.85864 1.000 20.66121 46 GLU C O 1
ATOM 3804 N N . LYS C 1 47 ? 58.13373 128.43510 25.12583 1.000 22.22992 47 LYS C N 1
ATOM 3805 C CA . LYS C 1 47 ? 58.25992 128.16769 26.55755 1.000 26.16981 47 LYS C CA 1
ATOM 3806 C C . LYS C 1 47 ? 56.97633 128.42151 27.34238 1.000 27.92265 47 LYS C C 1
ATOM 3807 O O . LYS C 1 47 ? 56.70968 127.71681 28.32279 1.000 28.82535 47 LYS C O 1
ATOM 3817 N N . LYS C 1 48 ? 56.17503 129.40946 26.94955 1.000 28.66488 48 LYS C N 1
ATOM 3818 C CA . LYS C 1 48 ? 54.96284 129.75915 27.68673 1.000 30.47297 48 LYS C CA 1
ATOM 3819 C C . LYS C 1 48 ? 53.73209 128.99094 27.21386 1.000 32.58111 48 LYS C C 1
ATOM 3820 O O . LYS C 1 48 ? 52.62650 129.25279 27.70233 1.000 34.43123 48 LYS C O 1
ATOM 3839 N N . SER C 1 49 ? 53.90066 128.03060 26.30920 1.000 33.41803 49 SER C N 1
ATOM 3840 C CA . SER C 1 49 ? 52.78489 127.31007 25.71931 1.000 33.83652 49 SER C CA 1
ATOM 3841 C C . SER C 1 49 ? 52.89502 125.81769 25.99091 1.000 33.40488 49 SER C C 1
ATOM 3842 O O . SER C 1 49 ? 53.99391 125.25322 26.01221 1.000 32.86011 49 SER C O 1
ATOM 3850 N N . LEU C 1 50 ? 51.74466 125.18684 26.20374 1.000 33.82336 50 LEU C N 1
ATOM 3851 C CA . LEU C 1 50 ? 51.67296 123.73774 26.29900 1.000 34.25496 50 LEU C CA 1
ATOM 3852 C C . LEU C 1 50 ? 51.53365 123.06820 24.93842 1.000 33.77076 50 LEU C C 1
ATOM 3853 O O . LEU C 1 50 ? 51.67853 121.84311 24.85253 1.000 36.33408 50 LEU C O 1
ATOM 3857 N N . ARG C 1 51 ? 51.28481 123.83665 23.87813 1.000 32.02048 51 ARG C N 1
ATOM 3858 C CA . ARG C 1 51 ? 50.87471 123.28893 22.59187 1.000 29.71499 51 ARG C CA 1
ATOM 3859 C C . ARG C 1 51 ? 52.00483 123.32132 21.57292 1.000 27.35418 51 ARG C C 1
ATOM 3860 O O . ARG C 1 51 ? 52.68016 124.34350 21.41110 1.000 27.94104 51 ARG C O 1
ATOM 3864 N N . TRP C 1 52 ? 52.18094 122.20800 20.86733 1.000 25.19603 52 TRP C N 1
ATOM 3865 C CA . TRP C 1 52 ? 53.06436 122.16617 19.71536 1.000 23.71420 52 TRP C CA 1
ATOM 3866 C C . TRP C 1 52 ? 52.32644 122.66881 18.48096 1.000 24.03004 52 TRP C C 1
ATOM 3867 O O . TRP C 1 52 ? 51.14590 122.36585 18.28092 1.000 26.23812 52 TRP C O 1
ATOM 3888 N N . VAL C 1 53 ? 53.02882 123.43522 17.64321 1.000 21.57460 53 VAL C N 1
ATOM 3889 C CA . VAL C 1 53 ? 52.46538 123.92352 16.39052 1.000 21.42719 53 VAL C CA 1
ATOM 3890 C C . VAL C 1 53 ? 53.44545 123.67675 15.24760 1.000 19.68480 53 VAL C C 1
ATOM 3891 O O . VAL C 1 53 ? 54.65330 123.53261 15.44664 1.000 19.54269 53 VAL C O 1
ATOM 3904 N N . ARG C 1 54 ? 52.90764 123.62607 14.03225 1.000 17.70041 54 ARG C N 1
ATOM 3905 C CA . ARG C 1 54 ? 53.76601 123.41779 12.87392 1.000 16.99239 54 ARG C CA 1
ATOM 3906 C C . ARG C 1 54 ? 54.64055 124.64593 12.65280 1.000 17.93982 54 ARG C C 1
ATOM 3907 O O . ARG C 1 54 ? 54.15537 125.78340 12.63025 1.000 19.28734 54 ARG C O 1
ATOM 3928 N N . ALA C 1 55 ? 55.94179 124.41136 12.52682 1.000 16.17657 55 ALA C N 1
ATOM 3929 C CA . ALA C 1 55 ? 56.90283 125.48034 12.30556 1.000 16.26601 55 ALA C CA 1
ATOM 3930 C C . ALA C 1 55 ? 57.03905 125.82835 10.83465 1.000 17.60826 55 ALA C C 1
ATOM 3931 O O . ALA C 1 55 ? 57.49737 126.92694 10.50230 1.000 19.47418 55 ALA C O 1
ATOM 3938 N N . ILE C 1 56 ? 56.65773 124.90472 9.96604 1.000 17.27147 56 ILE C N 1
ATOM 3939 C CA . ILE C 1 56 ? 56.54923 125.09409 8.52651 1.000 19.47959 56 ILE C CA 1
ATOM 3940 C C . ILE C 1 56 ? 55.34588 124.25913 8.10953 1.000 17.02405 56 ILE C C 1
ATOM 3941 O O . ILE C 1 56 ? 55.07734 123.20784 8.69987 1.000 17.02135 56 ILE C O 1
ATOM 3957 N N . LYS C 1 57 ? 54.58591 124.74709 7.13416 1.000 16.55294 57 LYS C N 1
ATOM 3958 C CA . LYS C 1 57 ? 53.33515 124.08110 6.78310 1.000 18.17671 57 LYS C CA 1
ATOM 3959 C C . LYS C 1 57 ? 53.57575 122.85318 5.90544 1.000 17.19511 57 LYS C C 1
ATOM 3960 O O . LYS C 1 57 ? 53.09373 121.75623 6.21455 1.000 17.03977 57 LYS C O 1
ATOM 3979 N N . THR C 1 58 ? 54.35358 122.99923 4.86088 1.000 17.92928 58 THR C N 1
ATOM 3980 C CA A THR C 1 58 ? 54.54785 121.93484 3.89216 0.613 17.12667 58 THR C CA 1
ATOM 3981 C CA B THR C 1 58 ? 54.58406 121.96000 3.86637 0.387 18.35311 58 THR C CA 1
ATOM 3982 C C . THR C 1 58 ? 55.51761 120.88228 4.41750 1.000 16.82925 58 THR C C 1
ATOM 3983 O O . THR C 1 58 ? 56.39834 121.17519 5.22938 1.000 17.13448 58 THR C O 1
ATOM 4004 N N . PRO C 1 59 ? 55.37325 119.63375 3.96871 1.000 15.22645 59 PRO C N 1
ATOM 4005 C CA . PRO C 1 59 ? 56.38274 118.63575 4.32136 1.000 14.38689 59 PRO C CA 1
ATOM 4006 C C . PRO C 1 59 ? 57.72552 119.01286 3.71891 1.000 14.06839 59 PRO C C 1
ATOM 4007 O O . PRO C 1 59 ? 57.80439 119.60193 2.63713 1.000 14.89999 59 PRO C O 1
ATOM 4018 N N . VAL C 1 60 ? 58.78378 118.64525 4.43324 1.000 13.64196 60 VAL C N 1
ATOM 4019 C CA . VAL C 1 60 ? 60.16209 118.86530 4.01500 1.000 13.21564 60 VAL C CA 1
ATOM 4020 C C . VAL C 1 60 ? 60.70240 117.54409 3.47741 1.000 12.68661 60 VAL C C 1
ATOM 4021 O O . VAL C 1 60 ? 60.69258 116.52691 4.18619 1.000 12.41290 60 VAL C O 1
ATOM 4034 N N . SER C 1 61 ? 61.18613 117.55052 2.23966 1.000 12.27607 61 SER C N 1
ATOM 4035 C CA . SER C 1 61 ? 61.71781 116.34119 1.60419 1.000 13.15791 61 SER C CA 1
ATOM 4036 C C . SER C 1 61 ? 63.22452 116.26411 1.78047 1.000 13.61045 61 SER C C 1
ATOM 4037 O O . SER C 1 61 ? 63.98896 116.15395 0.82748 1.000 16.27640 61 SER C O 1
ATOM 4045 N N . ASP C 1 62 ? 63.66743 116.37504 3.01880 1.000 12.81556 62 ASP C N 1
ATOM 4046 C CA . ASP C 1 62 ? 65.08698 116.46723 3.32495 1.000 12.31294 62 ASP C CA 1
ATOM 4047 C C . ASP C 1 62 ? 65.23785 116.24590 4.82120 1.000 12.39976 62 ASP C C 1
ATOM 4048 O O . ASP C 1 62 ? 64.25528 116.01944 5.53337 1.000 13.07610 62 ASP C O 1
ATOM 4057 N N . LEU C 1 63 ? 66.48405 116.30449 5.29252 1.000 13.41295 63 LEU C N 1
ATOM 4058 C CA . LEU C 1 63 ? 66.79664 116.13001 6.70621 1.000 12.77614 63 LEU C CA 1
ATOM 4059 C C . LEU C 1 63 ? 67.13126 117.45165 7.39155 1.000 14.04194 63 LEU C C 1
ATOM 4060 O O . LEU C 1 63 ? 67.70583 117.45526 8.48445 1.000 14.78155 63 LEU C O 1
ATOM 4076 N N . ARG C 1 64 ? 66.77341 118.57302 6.77452 1.000 12.75253 64 ARG C N 1
ATOM 4077 C CA . ARG C 1 64 ? 67.02871 119.88294 7.35310 1.000 14.78425 64 ARG C CA 1
ATOM 4078 C C . ARG C 1 64 ? 66.11108 120.88107 6.66976 1.000 15.51070 64 ARG C C 1
ATOM 4079 O O . ARG C 1 64 ? 65.61146 120.63295 5.57069 1.000 17.84239 64 ARG C O 1
ATOM 4100 N N . CYS C 1 65 ? 65.89454 122.01442 7.33090 1.000 16.24762 65 CYS C N 1
ATOM 4101 C CA . CYS C 1 65 ? 65.12262 123.08243 6.71578 1.000 18.46636 65 CYS C CA 1
ATOM 4102 C C . CYS C 1 65 ? 65.39191 124.38433 7.45479 1.000 20.75867 65 CYS C C 1
ATOM 4103 O O . CYS C 1 65 ? 65.95910 124.39985 8.54760 1.000 21.39024 65 CYS C O 1
ATOM 4111 N N . LYS C 1 66 ? 64.95906 125.47904 6.83963 1.000 23.59850 66 LYS C N 1
ATOM 4112 C CA A LYS C 1 66 ? 65.00315 126.79628 7.45591 0.558 25.55134 66 LYS C CA 1
ATOM 4113 C CA B LYS C 1 66 ? 65.00322 126.80193 7.44880 0.442 25.66714 66 LYS C CA 1
ATOM 4114 C C . LYS C 1 66 ? 63.59761 127.13467 7.93165 1.000 24.83807 66 LYS C C 1
ATOM 4115 O O . LYS C 1 66 ? 62.62991 127.00589 7.17227 1.000 25.74602 66 LYS C O 1
ATOM 4152 N N . VAL C 1 67 ? 63.48325 127.51790 9.19896 1.000 22.48262 67 VAL C N 1
ATOM 4153 C CA . VAL C 1 67 ? 62.21486 127.90075 9.80264 1.000 22.68520 67 VAL C CA 1
ATOM 4154 C C . VAL C 1 67 ? 62.22176 129.40736 10.00301 1.000 22.87994 67 VAL C C 1
ATOM 4155 O O . VAL C 1 67 ? 63.25175 129.98713 10.36304 1.000 23.50893 67 VAL C O 1
ATOM 4168 N N . THR C 1 68 ? 61.08120 130.04261 9.75431 1.000 22.67464 68 THR C N 1
ATOM 4169 C CA . THR C 1 68 ? 60.96273 131.48948 9.88627 1.000 22.47470 68 THR C CA 1
ATOM 4170 C C . THR C 1 68 ? 59.70850 131.81917 10.68945 1.000 23.05364 68 THR C C 1
ATOM 4171 O O . THR C 1 68 ? 58.98489 130.93124 11.14875 1.000 23.61421 68 THR C O 1
ATOM 4182 N N . GLY C 1 69 ? 59.46094 133.11421 10.87360 1.000 22.77994 69 GLY C N 1
ATOM 4183 C CA . GLY C 1 69 ? 58.26662 133.55713 11.56561 1.000 23.27736 69 GLY C CA 1
ATOM 4184 C C . GLY C 1 69 ? 58.29959 133.39079 13.06345 1.000 23.95107 69 GLY C C 1
ATOM 4185 O O . GLY C 1 69 ? 57.25031 133.45742 13.70999 1.000 26.50920 69 GLY C O 1
ATOM 4189 N N . LEU C 1 70 ? 59.47295 133.17459 13.63645 1.000 20.81406 70 LEU C N 1
ATOM 4190 C CA . LEU C 1 70 ? 59.59930 132.96596 15.06894 1.000 21.61927 70 LEU C CA 1
ATOM 4191 C C . LEU C 1 70 ? 59.56683 134.32418 15.75798 1.000 22.74041 70 LEU C C 1
ATOM 4192 O O . LEU C 1 70 ? 59.92598 135.34972 15.17269 1.000 22.82202 70 LEU C O 1
ATOM 4208 N N . GLN C 1 71 ? 59.10223 134.33168 17.00217 1.000 22.72208 71 GLN C N 1
ATOM 4209 C CA . GLN C 1 71 ? 58.89522 135.57311 17.73756 1.000 24.46167 71 GLN C CA 1
ATOM 4210 C C . GLN C 1 71 ? 60.18854 135.95264 18.44440 1.000 24.74862 71 GLN C C 1
ATOM 4211 O O . GLN C 1 71 ? 60.67222 135.21075 19.30481 1.000 25.04334 71 GLN C O 1
ATOM 4225 N N . GLU C 1 72 ? 60.72781 137.11727 18.10149 1.000 26.24090 72 GLU C N 1
ATOM 4226 C CA . GLU C 1 72 ? 61.90864 137.62385 18.78309 1.000 28.94649 72 GLU C CA 1
ATOM 4227 C C . GLU C 1 72 ? 61.66818 137.69379 20.28686 1.000 31.55722 72 GLU C C 1
ATOM 4228 O O . GLU C 1 72 ? 60.61563 138.14931 20.74396 1.000 33.52587 72 GLU C O 1
ATOM 4240 N N . GLY C 1 73 ? 62.66237 137.24756 21.05750 1.000 30.33087 73 GLY C N 1
ATOM 4241 C CA . GLY C 1 73 ? 62.57726 137.22181 22.50378 1.000 30.58874 73 GLY C CA 1
ATOM 4242 C C . GLY C 1 73 ? 61.99877 135.95767 23.10749 1.000 30.49141 73 GLY C C 1
ATOM 4243 O O . GLY C 1 73 ? 61.98499 135.82686 24.33942 1.000 32.19676 73 GLY C O 1
ATOM 4247 N N . SER C 1 74 ? 61.52316 135.02639 22.29683 1.000 29.30175 74 SER C N 1
ATOM 4248 C CA . SER C 1 74 ? 60.88150 133.82219 22.79910 1.000 27.91999 74 SER C CA 1
ATOM 4249 C C . SER C 1 74 ? 61.84469 132.64207 22.72649 1.000 26.23032 74 SER C C 1
ATOM 4250 O O . SER C 1 74 ? 62.90206 132.70301 22.09850 1.000 26.72246 74 SER C O 1
ATOM 4258 N N . THR C 1 75 ? 61.47657 131.56479 23.41291 1.000 23.83802 75 THR C N 1
ATOM 4259 C CA . THR C 1 75 ? 62.32295 130.38760 23.55892 1.000 23.83271 75 THR C CA 1
ATOM 4260 C C . THR C 1 75 ? 61.56079 129.18561 23.03125 1.000 21.33767 75 THR C C 1
ATOM 4261 O O . THR C 1 75 ? 60.41866 128.93938 23.43725 1.000 21.67978 75 THR C O 1
ATOM 4272 N N . TYR C 1 76 ? 62.18926 128.45124 22.11910 1.000 19.48482 76 TYR C N 1
ATOM 4273 C CA . TYR C 1 76 ? 61.50946 127.38473 21.41175 1.000 18.97159 76 TYR C CA 1
ATOM 4274 C C . TYR C 1 76 ? 62.25446 126.06288 21.52483 1.000 19.70318 76 TYR C C 1
ATOM 4275 O O . TYR C 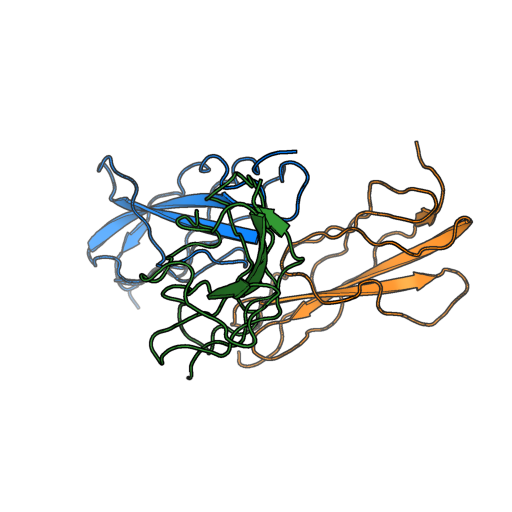1 76 ? 63.48617 126.01365 21.58281 1.000 21.80339 76 TYR C O 1
ATOM 4293 N N . GLU C 1 77 ? 61.47686 124.98822 21.54827 1.000 17.27412 77 GLU C N 1
ATOM 4294 C CA . GLU C 1 77 ? 61.95117 123.64217 21.27064 1.000 18.06889 77 GLU C CA 1
ATOM 4295 C C . GLU C 1 77 ? 61.31111 123.16774 19.97321 1.000 16.03440 77 GLU C C 1
ATOM 4296 O O . GLU C 1 77 ? 60.23672 123.63381 19.58954 1.000 15.17904 77 GLU C O 1
ATOM 4308 N N . PHE C 1 78 ? 61.97809 122.24890 19.28796 1.000 15.69223 78 PHE C N 1
ATOM 4309 C CA . PHE C 1 78 ? 61.49597 121.76093 18.00530 1.000 15.67899 78 PHE C CA 1
ATOM 4310 C C . PHE C 1 78 ? 61.45798 120.24236 18.00947 1.000 13.84207 78 PHE C C 1
ATOM 4311 O O . PHE C 1 78 ? 62.23691 119.58944 18.70458 1.000 14.39205 78 PHE C O 1
ATOM 4328 N N . ARG C 1 79 ? 60.55622 119.67860 17.21323 1.000 12.86822 79 ARG C N 1
ATOM 4329 C CA . ARG C 1 79 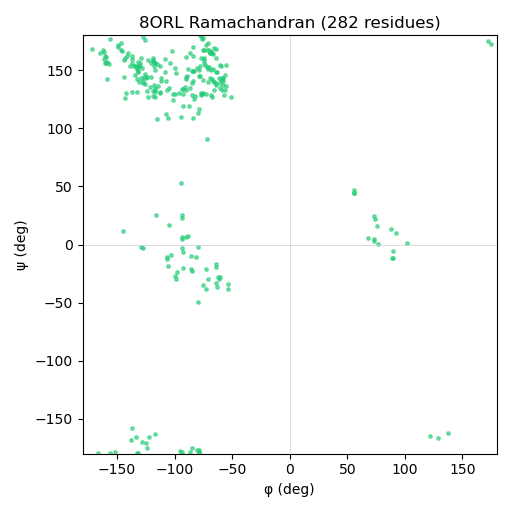? 60.51898 118.23290 17.04091 1.000 12.83399 79 ARG C CA 1
ATOM 4330 C C . ARG C 1 79 ? 60.09514 117.93348 15.60945 1.000 12.25236 79 ARG C C 1
ATOM 4331 O O . ARG C 1 79 ? 59.59623 118.80549 14.89416 1.000 12.82869 79 ARG C O 1
ATOM 4352 N N . VAL C 1 80 ? 60.28105 116.67849 15.20104 1.000 11.69965 80 VAL C N 1
ATOM 4353 C CA . VAL C 1 80 ? 60.08360 116.26034 13.82031 1.000 11.11012 80 VAL C CA 1
ATOM 4354 C C . VAL C 1 80 ? 59.25543 114.98759 13.77374 1.000 9.92582 80 VAL C C 1
ATOM 4355 O O . VAL C 1 80 ? 59.39716 114.11002 14.63167 1.000 10.55473 80 VAL C O 1
ATOM 4368 N N . SER C 1 81 ? 58.38116 114.89614 12.77297 1.000 9.89161 81 SER C N 1
ATOM 4369 C CA A SER C 1 81 ? 57.69314 113.65348 12.46977 0.700 11.17848 81 SER C CA 1
ATOM 4370 C CA B SER C 1 81 ? 57.62884 113.69511 12.45063 0.300 10.57316 81 SER C CA 1
ATOM 4371 C C . SER C 1 81 ? 57.89430 113.33069 10.99652 1.000 9.99429 81 SER C C 1
ATOM 4372 O O . SER C 1 81 ? 58.21943 114.19344 10.18058 1.000 11.34691 81 SER C O 1
ATOM 4387 N N . ALA C 1 82 ? 57.72390 112.05323 10.66246 1.000 10.07314 82 ALA C N 1
ATOM 4388 C CA . ALA C 1 82 ? 57.96279 111.56664 9.31324 1.000 9.68101 82 ALA C CA 1
ATOM 4389 C C . ALA C 1 82 ? 56.68463 111.00590 8.71042 1.000 9.68630 82 ALA C C 1
ATOM 4390 O O . ALA C 1 82 ? 55.79736 110.54622 9.43038 1.000 11.45479 82 ALA C O 1
ATOM 4397 N N . GLU C 1 83 ? 56.60812 111.03121 7.37441 1.000 9.08363 83 GLU C N 1
ATOM 4398 C CA A GLU C 1 83 ? 55.47382 110.41160 6.70685 0.373 10.63111 83 GLU C CA 1
ATOM 4399 C CA B GLU C 1 83 ? 55.48018 110.53309 6.60026 0.627 9.68365 83 GLU C CA 1
ATOM 4400 C C . GLU C 1 83 ? 55.95895 109.52854 5.56568 1.000 10.29688 83 GLU C C 1
ATOM 4401 O O . GLU C 1 83 ? 57.05501 109.68854 5.01860 1.000 11.71274 83 GLU C O 1
ATOM 4424 N N . ASN C 1 84 ? 55.12793 108.53235 5.27082 1.000 10.46007 84 ASN C N 1
ATOM 4425 C CA . ASN C 1 84 ? 55.34403 107.60577 4.16494 1.000 11.74175 84 ASN C CA 1
ATOM 4426 C C . ASN C 1 84 ? 53.99922 107.37667 3.47333 1.000 12.60252 84 ASN C C 1
ATOM 4427 O O . ASN C 1 84 ? 53.03038 108.09955 3.71163 1.000 14.34199 84 ASN C O 1
ATOM 4438 N N . ARG C 1 85 ? 53.92974 106.37727 2.58796 1.000 15.40536 85 ARG C N 1
ATOM 4439 C CA . ARG C 1 85 ? 52.68840 106.16792 1.84134 1.000 18.61884 85 ARG C CA 1
ATOM 4440 C C . ARG C 1 85 ? 51.51378 105.79469 2.73982 1.000 16.94241 85 ARG C C 1
ATOM 4441 O O . ARG C 1 85 ? 50.35586 105.93898 2.32774 1.000 18.25300 85 ARG C O 1
ATOM 4454 N N . ALA C 1 86 ? 51.77108 105.32747 3.95543 1.000 14.95536 86 ALA C N 1
ATOM 4455 C CA . ALA C 1 86 ? 50.66996 105.00239 4.84781 1.000 14.91579 86 ALA C CA 1
ATOM 4456 C C . ALA C 1 86 ? 50.16496 106.20894 5.62385 1.000 14.65275 86 ALA C C 1
ATOM 4457 O O . ALA C 1 86 ? 49.01468 106.19596 6.08169 1.000 18.81084 86 ALA C O 1
ATOM 4464 N N . GLY C 1 87 ? 50.98831 107.23131 5.79456 1.000 13.03142 87 GLY C N 1
ATOM 4465 C CA . GLY C 1 87 ? 50.61338 108.41117 6.53233 1.000 12.68398 87 GLY C CA 1
ATOM 4466 C C . GLY C 1 87 ? 51.74097 108.86748 7.43391 1.000 12.43399 87 GLY C C 1
ATOM 4467 O O . GLY C 1 87 ? 52.89476 108.47447 7.26928 1.000 13.29452 87 GLY C O 1
ATOM 4471 N N . ILE C 1 88 ? 51.37880 109.69388 8.39972 1.000 12.37603 88 ILE C N 1
ATOM 4472 C CA . ILE C 1 88 ? 52.33160 110.31583 9.30866 1.000 12.57076 88 ILE C CA 1
ATOM 4473 C C . ILE C 1 88 ? 52.54068 109.44797 10.54079 1.000 11.10757 88 ILE C C 1
ATOM 4474 O O . ILE C 1 88 ? 51.61176 108.79522 11.03445 1.000 13.14184 88 ILE C O 1
ATOM 4490 N N . GLY C 1 89 ? 53.77856 109.43966 11.03544 1.000 10.80483 89 GLY C N 1
ATOM 4491 C CA . GLY C 1 89 ? 54.11393 108.76856 12.26449 1.000 11.06799 89 GLY C CA 1
ATOM 4492 C C . GLY C 1 89 ? 54.09047 109.71533 13.44560 1.000 10.87327 89 GLY C C 1
ATOM 4493 O O . GLY C 1 89 ? 53.77157 110.90313 13.31943 1.000 12.54440 89 GLY C O 1
ATOM 4497 N N . PRO C 1 90 ? 54.43702 109.20085 14.61618 1.000 10.37324 90 PRO C N 1
ATOM 4498 C CA . PRO C 1 90 ? 54.48285 110.01600 15.83167 1.000 11.28384 90 PRO C CA 1
ATOM 4499 C C . PRO C 1 90 ? 55.68212 110.93996 15.82125 1.000 12.41024 90 PRO C C 1
ATOM 4500 O O . PRO C 1 90 ? 56.69663 110.65918 15.16541 1.000 11.86810 90 PRO C O 1
ATOM 4511 N N . PRO C 1 91 ? 55.60968 112.05529 16.54259 1.000 13.43139 91 PRO C N 1
ATOM 4512 C CA . PRO C 1 91 ? 56.75577 112.96283 16.58773 1.000 13.69733 91 PRO C CA 1
ATOM 4513 C C . PRO C 1 91 ? 57.85626 112.38496 17.45448 1.000 13.59730 91 PRO C C 1
ATOM 4514 O O . PRO C 1 91 ? 57.62645 111.56130 18.34605 1.000 14.21832 91 PRO C O 1
ATOM 4525 N N . GLY C 1 92 ? 59.06904 112.84090 17.17236 1.000 14.66318 92 GLY C N 1
ATOM 4526 C CA . GLY C 1 92 ? 60.23430 112.49601 17.95113 1.000 16.03696 92 GLY C CA 1
ATOM 4527 C C . GLY C 1 92 ? 60.38756 113.40602 19.15818 1.000 16.89248 92 GLY C C 1
ATOM 4528 O O . GLY C 1 92 ? 59.55137 114.26259 19.45146 1.000 17.57663 92 GLY C O 1
ATOM 4532 N N . GLU C 1 93 ? 61.49576 113.20361 19.86954 1.000 19.81375 93 GLU C N 1
ATOM 4533 C CA A GLU C 1 93 ? 61.83149 113.96947 21.06566 0.490 21.14288 93 GLU C CA 1
ATOM 4534 C CA B GLU C 1 93 ? 61.73834 113.98609 21.06893 0.510 20.97443 93 GLU C CA 1
ATOM 4535 C C . GLU C 1 93 ? 62.13405 115.41778 20.70012 1.000 19.87960 93 GLU C C 1
ATOM 4536 O O . GLU C 1 93 ? 62.49884 115.73536 19.56102 1.000 19.20320 93 GLU C O 1
ATOM 4559 N N . ALA C 1 94 ? 61.97872 116.29693 21.68266 1.000 18.88740 94 ALA C N 1
ATOM 4560 C CA . ALA C 1 94 ? 62.20448 117.71809 21.49915 1.000 19.13214 94 ALA C CA 1
ATOM 4561 C C . ALA C 1 94 ? 63.68715 118.05049 21.49260 1.000 19.45070 94 ALA C C 1
ATOM 4562 O O . ALA C 1 94 ? 64.47714 117.46369 22.24088 1.000 22.23236 94 ALA C O 1
ATOM 4569 N N . SER C 1 95 ? 64.04325 119.03401 20.66648 1.000 20.04540 95 SER C N 1
ATOM 4570 C CA . SER C 1 95 ? 65.37991 119.59016 20.63635 1.000 21.20345 95 SER C CA 1
ATOM 4571 C C . SER C 1 95 ? 65.68884 120.30516 21.94749 1.000 24.37221 95 SER C C 1
ATOM 4572 O O . SER C 1 95 ? 64.81261 120.55440 22.78084 1.000 24.67225 95 SER C O 1
ATOM 4580 N N . ASP C 1 96 ? 66.96310 120.64622 22.11676 1.000 27.41731 96 ASP C N 1
ATOM 4581 C CA . ASP C 1 96 ? 67.34036 121.63969 23.10966 1.000 30.67564 96 ASP C CA 1
ATOM 4582 C C . ASP C 1 96 ? 66.63930 122.95768 22.78260 1.000 30.67564 96 ASP C C 1
ATOM 4583 O O . ASP C 1 96 ? 66.29524 123.23283 21.63050 1.000 29.73606 96 ASP C O 1
ATOM 4592 N N . SER C 1 97 ? 66.40892 123.77884 23.80196 1.000 32.65215 97 SER C N 1
ATOM 4593 C CA . SER C 1 97 ? 65.70290 125.03469 23.57469 1.000 34.54186 97 SER C CA 1
ATOM 4594 C C . SER C 1 97 ? 66.66865 126.12257 23.11255 1.000 33.95755 97 SER C C 1
ATOM 4595 O O . SER C 1 97 ? 67.84791 126.13150 23.47645 1.000 34.10230 97 SER C O 1
ATOM 4603 N N . VAL C 1 98 ? 66.15780 127.04709 22.29839 1.000 32.49693 98 VAL C N 1
ATOM 4604 C CA . VAL C 1 98 ? 66.94270 128.17739 21.81264 1.000 32.56796 98 VAL C CA 1
ATOM 4605 C C . VAL C 1 98 ? 66.15685 129.46581 22.02419 1.000 31.33632 98 VAL C C 1
ATOM 4606 O O . VAL C 1 98 ? 64.93499 129.49843 21.84131 1.000 30.29141 98 VAL C O 1
ATOM 4619 N N . LEU C 1 99 ? 66.86108 130.52252 22.43010 1.000 33.84435 99 LEU C N 1
ATOM 4620 C CA . LEU C 1 99 ? 66.28188 131.85294 22.57822 1.000 35.31563 99 LEU C CA 1
ATOM 4621 C C . LEU C 1 99 ? 66.43436 132.60609 21.26367 1.000 35.79466 99 LEU C C 1
ATOM 4622 O O . LEU C 1 99 ? 67.51722 132.61571 20.67116 1.000 37.78691 99 LEU C O 1
ATOM 4638 N N . MET C 1 100 ? 65.35710 133.24302 20.81322 1.000 35.07086 100 MET C N 1
ATOM 4639 C CA . MET C 1 100 ? 65.37149 133.91945 19.51966 1.000 33.94709 100 MET C CA 1
ATOM 4640 C C . MET C 1 100 ? 65.97366 135.30725 19.69163 1.000 36.26835 100 MET C C 1
ATOM 4641 O O . MET C 1 100 ? 65.34445 136.20199 20.26482 1.000 36.91580 100 MET C O 1
ATOM 4655 N N . LYS C 1 101 ? 67.18284 135.48555 19.17762 1.000 37.11322 101 LYS C N 1
ATOM 4656 C CA . LYS C 1 101 ? 67.88376 136.75993 19.23942 1.000 37.97912 101 LYS C CA 1
ATOM 4657 C C . LYS C 1 101 ? 68.82902 136.82618 18.04320 1.000 39.36085 101 LYS C C 1
ATOM 4658 O O . LYS C 1 101 ? 68.90766 137.83854 17.35002 1.000 40.81361 101 LYS C O 1
#

Secondary structure (P-SEA, 3-state):
cbbbccccbbbbccccccbbbbbbccccccccccccbbbbbbbccccccccccccccccccccccccccccccbbbbbbbbcccccccccccccccccccccc/ccbbbccccbbbbcccccccbbbbbccccccccccccbbbbbbbccccccccccccccccccbbbbccccccccbbbbbbbbccccccccccccccccccccc/cbbbccccbbbbcccccccbbbbbbcccccccccccbbbbbbbccccccccccccccccccccccccccccccbbbbbbbbcccccccccccccccccc

Nearest PDB structures (foldseek):
  8orl-assembly2_B  TM=1.010E+00  e=3.132E-20  Homo sapiens
  8oq9-assembly3_C  TM=1.001E+00  e=7.951E-18  Homo sapiens
  8ot5-assembly6_F  TM=9.558E-01  e=2.019E-12  Homo sapiens
  8oiy-assembly1_C  TM=9.598E-01  e=1.035E-11  Homo sapiens
  4o00-assembly1_A  TM=9.528E-01  e=5.308E-11  Homo sapiens

B-factor: mean 21.98, std 9.97, range [7.98, 83.89]

Solvent-accessible surface area: 15350 Å² total; per-residue (Å²): 140,24,63,4,7,74,4,107,83,2,120,28,44,108,40,51,74,52,21,2,19,0,14,9,144,30,2,143,83,25,16,67,30,76,6,14,0,4,30,1,37,57,59,83,128,166,52,159,129,43,63,118,8,16,115,4,1,22,24,14,10,90,17,142,1,70,62,6,73,112,54,19,27,7,29,0,48,0,5,0,2,1,54,48,6,84,6,71,55,8,111,28,6,97,63,28,91,0,83,79,76,101,238,108,101,22,69,3,7,68,4,83,101,3,126,33,48,105,23,52,96,56,24,1,15,0,17,9,134,34,3,148,83,29,12,65,33,56,7,10,3,3,42,2,37,52,62,28,163,173,41,158,189,63,70,128,9,29,121,72,61,35,34,9,10,82,15,138,0,72,57,3,120,114,53,16,22,10,36,0,52,1,6,0,36,2,101,51,24,92,8,74,54,11,134,30,8,100,74,29,87,1,104,102,47,152,133,21,66,3,9,71,4,73,52,3,102,32,44,105,57,63,61,57,26,1,13,0,11,8,51,28,4,71,65,6,6,43,19,68,0,45,0,0,16,0,22,55,68,32,122,197,51,97,56,53,70,105,11,53,181,81,66,16,42,31,1,50,18,127,1,72,63,3,114,110,55,13,34,10,41,0,49,0,5,0,34,8,148,55,28,78,9,71,56,10,119,31,8,108,74,28,99,1,109

Organism: Homo sapiens (NCBI:txid9606)

Foldseek 3Di:
DAAFAEWEEWDWAPFAQFKIKIFTDDGPGRPPFDWAWKWKWKDWPPGDDTHGQDDDTDRHGMDMGGGHHGQIKMWMWMWIGDPRGIYDIYDIYDIDHHHHDDD/DLAAFAAWAEWEWAQFAQFKIKIFTDDGPGRPPFDWDFKWKWKDWPVDPDIDTQDDDTDDHRMDMGGGHHGQIKMKMWMWIGGPRGIYDTYDIYDIDHHHHDD/DAAFAAWAAWEWADFAQWKIKIFTDDGPGRPPFDWQFKWKWKDWPVDPDIDTQDDDGHRHGMDMGGRHHGQIKMWMWMWIGGPRGIYDIYDIYDIDHHD

InterPro domains:
  IPR000719 Protein kinase domain [PF00069] (32179-32432)
  IPR000719 Protein kinase domain [PS50011] (32178-32432)
  IPR003598 Immunoglobulin subtype 2 [SM00408] (18-87)
  IPR003598 Immunoglobulin subtype 2 [SM00408] (116-183)
  IPR003598 Immunoglobulin subtype 2 [SM00408] (955-1022)
  IPR003598 Immunoglobulin subtype 2 [SM00408] (1094-1163)
  IPR003598 Immunoglobulin subtype 2 [SM00408] (1303-1371)
  IPR003598 Immunoglobulin subtype 2 [SM00408] (1469-1537)
  IPR003598 Immunoglobulin subtype 2 [SM00408] (1568-1637)
  IPR003598 Immunoglobulin subtype 2 [SM00408] (1853-1919)
  IPR003598 Immunoglobulin subtype 2 [SM00408] (2187-2253)
  IPR003598 Immunoglobulin subtype 2 [SM00408] (2279-2345)
  IPR003598 Immunoglobulin subtype 2 [SM00408] (2457-2523)
  IPR003598 Immunoglobulin subtype 2 [SM00408] (2632-2698)
  IPR003598 Immunoglobulin subtype 2 [SM00408] (3070-3136)
  IPR003598 Immunoglobulin subtype 2 [SM00408] (3251-3318)
  IPR003598 Immunoglobulin subtype 2 [SM00408] (3357-3423)
  IPR003598 Immunoglobulin subtype 2 [SM00408] (3515-3582)
  IPR003598 Immunoglobulin subtype 2 [SM00408] (3633-3701)
  IPR003598 Immunoglobulin subtype 2 [SM00408] (4301-4367)

GO terms:
  GO:0004713 protein tyrosine kinase activity (F, IDA)
  GO:0035995 detection of muscle stretch (P, IDA)
  GO:0030018 Z 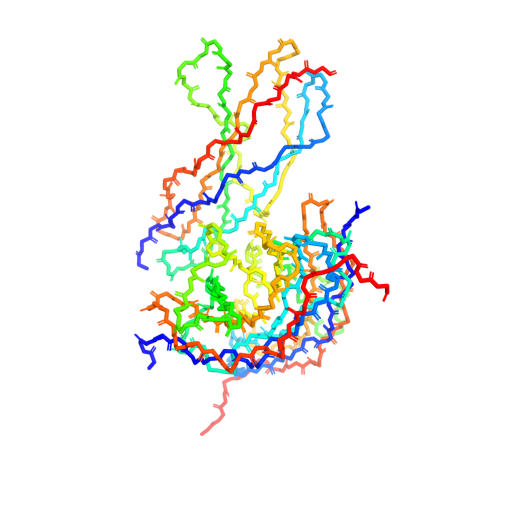disc (C, IDA)
  GO:0005576 extracellular region (C, TAS)
  GO:0005829 cytosol (C, TAS)
  GO:0042802 identical protein binding (F, IPI)
  GO:0005515 protein binding (F, IPI)
  GO:0051015 actin filament binding (F, IDA)
  GO:0097493 structural molecule activity conferring elasticity (F, IDA)
  GO:0004674 protein serine/threonine kinase activity (F, IDA)
  GO:0031674 I band (C, IDA)
  GO:0005509 calcium ion binding (F, IDA)
  GO:0000794 condensed nuclear chromosome (C, IDA)
  GO:0005865 striated muscle thin filament (C, IDA)
  GO:0031430 M band (C, IDA)
  GO:0042805 actinin binding (F, IDA)
  GO:0051592 response to calcium ion (P, IDA)
  GO:0007076 mitotic chromosome condensation (P, IEP)
  GO:0097493 structural molecule activity conferring elasticity (F, TAS)
  GO:0035995 detection of muscle stretch (P, TAS)

Sequence (305 aa):
SGPPGPPEKPEEVSNVTKNTATVSSWKRPVDDGGSSEITGYHVERREKKSLRWVRAIKTPVSDLRCKVVTGLQEGSTYEFRVSAENRAGIGPPGEASDSVLMKDAAYSSGPPGPPEKPEVSNVTKNTATVSSWKRPVDDGGSSEITGYHVERREKKSLRWVVRAIKTTPVSDLRCKVVTGLQEGSTYEFRVSAENRAGIGPPGEASDSSVLMKDAASGPPGPPEKPEEVSNVTKNTATVSWKRPVDDGGSEIITGYHVERREKKSLRWVRAIKTTPVSDLRCKKVTGLQEGSTYEFRVSSAEENRAGIGPPGEEASDSVLMK

Radius of gyration: 20.87 Å; Cα contacts (8 Å, |Δi|>4): 966; chains: 3; bounding box: 50×54×56 Å